Protein AF-A0A9P3K814-F1 (afdb_monomer_lite)

Sequence (327 aa):
MRNPLEDFIRLIAQHHPSNRCRNGASVLLRLLPLAWPLSAIGEEEEGKGQGSRKELGALRINKTALAGAKICGADLPSGTWDQCKSKIKDRRGYSCGLWLLFHSLSVRVGPEQGGWCVSAMRDFVTVFFGCSKCRDHFLQMAEQLHIDKVKTSKDSALWVWRAHNLVNQRLEKEEAEAGGKRGDPEHPKRQWPTLFLCPLCAQDDAMATADSAEAASDPDLSWDLEYVHSFLYNFYNEPEGSGGSGAGEGAEG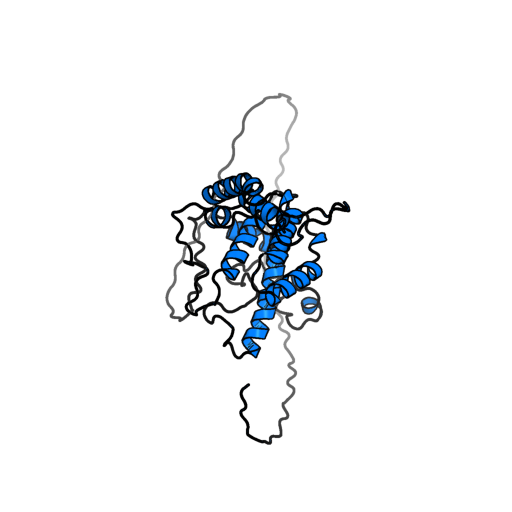ESIGAGGGAGRVEMVGRREGGGGGMVMGGLVLMLLVCFCGCATVRRSMLRSHPSRRRKLRSKHKWGGTYGLHQV

Foldseek 3Di:
DLVLVLLLLVLQLQFPLDPLLVVLSVVLNVCCCQQPNVVLVPDPDPDDDPDPPPPPNDDRHNVVVNVPRPSNDDPDDPPDDDPQDAPDPPHGPPVVVLLLRLLLSLLGDAFFCLLSSVVSSLSCLVPPPPDPVVNVLLVVLCVVLPSVPTTGSLSNNVSSLVSVLVVLVVVLVVCVVVVVPPDRPQDHRDRPDDCVLQVQFFDPCCVVPVVDPVCVVDVCNGTDSVSVSVSSNCVSVDDPPPDDPPRPDDDDDDDDDDDDDDDDDDDDDDDDDDDDDDDDDDDDDDDDDDDDDDDDDDDDDDDDDDDDDDDDDDDDDDDDDDDDDDD

Secondary structure (DSSP, 8-state):
-HHHHHHHHHHHHHH-SSHHHHHHHHHHHHHHHHHS-GGGS-----------TTTSSSS---HHHHHH--TT-TTSPTT--STT--SSTTSSTHHHHHHHHHHHHHTTS-TT-HHHHHHHHHHHHHHH-S-HHHHHHHHHHHHHTTGGG--SHHHHHHHHHHHHHHHHHHHHHHHHHTTTTTS-TTS----SS-TTT-GGGB-TTTTT-TT-TTTTT-GGGGB-HHHHHHHHHHHHHS-TTS-------------------------------------------------------------------------------------

Radius of gyration: 30.65 Å; chains: 1; bounding box: 83×71×103 Å

pLDDT: mean 71.7, std 27.94, range [23.06, 98.69]

Structure (mmCIF, N/CA/C/O backbone):
data_AF-A0A9P3K814-F1
#
_entry.id   AF-A0A9P3K814-F1
#
loop_
_atom_site.group_PDB
_atom_site.id
_atom_site.type_symbol
_atom_site.label_atom_id
_atom_site.label_alt_id
_atom_site.label_comp_id
_atom_site.label_asym_id
_atom_site.label_entity_id
_atom_site.label_seq_id
_atom_site.pdbx_PDB_ins_code
_atom_site.Cartn_x
_atom_site.Cartn_y
_atom_site.Cartn_z
_atom_site.occupancy
_atom_site.B_iso_or_equiv
_atom_site.auth_seq_id
_atom_site.auth_comp_id
_atom_site.auth_asym_id
_atom_site.auth_atom_id
_atom_site.pdbx_PDB_model_num
ATOM 1 N N . MET A 1 1 ? 2.256 -0.593 20.055 1.00 77.56 1 MET A N 1
ATOM 2 C CA . MET A 1 1 ? 1.938 -1.781 19.219 1.00 77.56 1 MET A CA 1
ATOM 3 C C . MET A 1 1 ? 0.472 -1.862 18.794 1.00 77.56 1 MET A C 1
ATOM 5 O O . MET A 1 1 ? 0.241 -2.236 17.655 1.00 77.56 1 MET A O 1
ATOM 9 N N . ARG A 1 2 ? -0.515 -1.520 19.643 1.00 88.62 2 ARG A N 1
ATOM 10 C CA . ARG A 1 2 ? -1.938 -1.598 19.257 1.00 88.62 2 ARG A CA 1
ATOM 11 C C . ARG A 1 2 ? -2.363 -0.554 18.215 1.00 88.62 2 ARG A C 1
ATOM 13 O O . ARG A 1 2 ? -3.034 -0.933 17.265 1.00 88.62 2 ARG A O 1
ATOM 20 N N . ASN A 1 3 ? -1.974 0.716 18.370 1.00 92.38 3 ASN A N 1
ATOM 21 C CA . ASN A 1 3 ? -2.463 1.801 17.499 1.00 92.38 3 ASN A CA 1
ATOM 22 C C . ASN A 1 3 ? -2.244 1.527 15.997 1.00 92.38 3 ASN A C 1
ATOM 24 O O . ASN A 1 3 ? -3.219 1.623 15.262 1.00 92.38 3 ASN A O 1
ATOM 28 N N . PRO A 1 4 ? -1.068 1.038 15.542 1.00 95.81 4 PRO A N 1
ATOM 29 C CA . PRO A 1 4 ? -0.882 0.665 14.136 1.00 95.81 4 PRO A CA 1
ATOM 30 C C . PRO A 1 4 ? -1.875 -0.381 13.610 1.00 95.81 4 PRO A C 1
ATOM 32 O O . PRO A 1 4 ? -2.313 -0.306 12.466 1.00 95.81 4 PRO A O 1
ATOM 35 N N . LEU A 1 5 ? -2.258 -1.355 14.445 1.00 94.38 5 LEU A N 1
ATOM 36 C CA . LEU A 1 5 ? -3.284 -2.335 14.086 1.00 94.38 5 LEU A CA 1
ATOM 37 C C . LEU A 1 5 ? -4.665 -1.681 14.031 1.00 94.38 5 LEU A C 1
ATOM 39 O O . LEU A 1 5 ? -5.428 -1.931 13.105 1.00 94.38 5 LEU A O 1
ATOM 43 N N . GLU A 1 6 ? -4.990 -0.859 15.027 1.00 95.75 6 GLU A N 1
ATOM 44 C CA . GLU A 1 6 ? -6.273 -0.167 15.110 1.00 95.75 6 GLU A CA 1
ATOM 45 C C . GLU A 1 6 ? -6.499 0.763 13.913 1.00 95.75 6 GLU A C 1
ATOM 47 O O . GLU A 1 6 ? -7.550 0.685 13.279 1.00 95.75 6 GLU A O 1
ATOM 52 N N . ASP A 1 7 ? -5.508 1.578 13.554 1.00 98.00 7 ASP A N 1
ATOM 53 C CA . ASP A 1 7 ? -5.583 2.499 12.419 1.00 98.00 7 ASP A CA 1
ATOM 54 C C . ASP A 1 7 ? -5.708 1.753 11.090 1.00 98.00 7 ASP A C 1
ATOM 56 O O . ASP A 1 7 ? -6.522 2.124 10.241 1.00 98.00 7 ASP A O 1
ATOM 60 N N . PHE A 1 8 ? -4.988 0.641 10.929 1.00 98.25 8 PHE A N 1
ATOM 61 C CA . PHE A 1 8 ? -5.115 -0.187 9.735 1.00 98.25 8 PHE A CA 1
ATOM 62 C C . PHE A 1 8 ? -6.492 -0.862 9.630 1.00 98.25 8 PHE A C 1
ATOM 64 O O . PHE A 1 8 ? -7.096 -0.885 8.557 1.00 98.25 8 PHE A O 1
ATOM 71 N N . ILE A 1 9 ? -7.053 -1.353 10.741 1.00 97.62 9 ILE A N 1
ATOM 72 C CA . ILE A 1 9 ? -8.417 -1.901 10.743 1.00 97.62 9 ILE A CA 1
ATOM 73 C C . ILE A 1 9 ? -9.445 -0.785 10.487 1.00 97.62 9 ILE A C 1
ATOM 75 O O . ILE A 1 9 ? -10.421 -1.034 9.783 1.00 97.62 9 ILE A O 1
ATOM 79 N N . ARG A 1 10 ? -9.237 0.444 10.986 1.00 98.50 10 ARG A N 1
ATOM 80 C CA . ARG A 1 10 ? -10.077 1.615 10.652 1.00 98.50 10 ARG A CA 1
ATOM 81 C C . ARG A 1 10 ? -10.052 1.919 9.158 1.00 98.50 10 ARG A C 1
ATOM 83 O O . ARG A 1 10 ? -11.119 2.131 8.584 1.00 98.50 10 ARG A O 1
ATOM 90 N N . LEU A 1 11 ? -8.881 1.866 8.526 1.00 98.56 11 LEU A N 1
ATOM 91 C CA . LEU A 1 11 ? -8.739 2.028 7.079 1.00 98.56 11 LEU A CA 1
ATOM 92 C C . LEU A 1 11 ? -9.552 0.969 6.314 1.00 98.56 11 LEU A C 1
ATOM 94 O O . LEU A 1 11 ? -10.331 1.311 5.423 1.00 98.56 11 LEU A O 1
ATOM 98 N N . ILE A 1 12 ? -9.464 -0.304 6.718 1.00 98.25 12 ILE A N 1
ATOM 99 C CA . ILE A 1 12 ? -10.269 -1.396 6.140 1.00 98.25 12 ILE A CA 1
ATOM 100 C C . ILE A 1 12 ? -11.767 -1.164 6.379 1.00 98.25 12 ILE A C 1
ATOM 102 O O . ILE A 1 12 ? -12.562 -1.280 5.449 1.00 98.25 12 ILE A O 1
ATOM 106 N N . ALA A 1 13 ? -12.167 -0.828 7.606 1.00 98.25 13 ALA A N 1
ATOM 107 C CA . ALA A 1 13 ? -13.562 -0.623 7.987 1.00 98.25 13 ALA A CA 1
ATOM 108 C C . ALA A 1 13 ? -14.242 0.482 7.169 1.00 98.25 13 ALA A C 1
ATOM 110 O O . ALA A 1 13 ? -15.425 0.367 6.858 1.00 98.25 13 ALA A O 1
ATOM 111 N N . GLN A 1 14 ? -13.498 1.525 6.800 1.00 97.94 14 GLN A N 1
ATOM 112 C CA . GLN A 1 14 ? -14.029 2.662 6.052 1.00 97.94 14 GLN A CA 1
ATOM 113 C C . GLN A 1 14 ? -13.964 2.458 4.531 1.00 97.94 14 GLN A C 1
ATOM 115 O O . GLN A 1 14 ? -14.917 2.816 3.842 1.00 97.94 14 GLN A O 1
ATOM 120 N N . HIS A 1 15 ? -12.898 1.840 4.003 1.00 97.62 15 HIS A N 1
ATOM 121 C CA . HIS A 1 15 ? -12.588 1.917 2.565 1.00 97.62 15 HIS A CA 1
ATOM 122 C C . HIS A 1 15 ? -12.431 0.576 1.844 1.00 97.62 15 HIS A C 1
ATOM 124 O O . HIS A 1 15 ? -12.249 0.566 0.628 1.00 97.62 15 HIS A O 1
ATOM 130 N N . HIS A 1 16 ? -12.509 -0.569 2.533 1.00 97.00 16 HIS A N 1
ATOM 131 C CA . HIS A 1 16 ? -12.400 -1.860 1.849 1.00 97.00 16 HIS A CA 1
ATOM 132 C C . HIS A 1 16 ? -13.524 -2.017 0.802 1.00 97.00 16 HIS A C 1
ATOM 134 O O . HIS A 1 16 ? -14.677 -1.745 1.138 1.00 97.00 16 HIS A O 1
ATOM 140 N N . PRO A 1 17 ? -13.261 -2.503 -0.428 1.00 94.50 17 PRO A N 1
ATOM 141 C CA . PRO A 1 17 ? -14.283 -2.623 -1.482 1.00 94.50 17 PRO A CA 1
ATOM 142 C C . PRO A 1 17 ? -15.508 -3.446 -1.062 1.00 94.50 17 PRO A C 1
ATOM 144 O O . PRO A 1 17 ? -16.655 -3.066 -1.281 1.00 94.50 17 PRO A O 1
ATOM 147 N N . SER A 1 18 ? -15.265 -4.565 -0.387 1.00 93.56 18 SER A N 1
ATOM 148 C CA . SER A 1 18 ? -16.314 -5.468 0.086 1.00 93.56 18 SER A CA 1
ATOM 149 C C . SER A 1 18 ? -17.035 -4.977 1.352 1.00 93.56 18 SER A C 1
ATOM 151 O O . SER A 1 18 ? -16.413 -4.834 2.409 1.00 93.56 18 SER A O 1
ATOM 153 N N . ASN A 1 19 ? -18.365 -4.824 1.281 1.00 94.44 19 ASN A N 1
ATOM 154 C CA . ASN A 1 19 ? -19.215 -4.417 2.415 1.00 94.44 19 ASN A CA 1
ATOM 155 C C . ASN A 1 19 ? -19.074 -5.356 3.627 1.00 94.44 19 ASN A C 1
ATOM 157 O O . ASN A 1 19 ? -18.986 -4.898 4.764 1.00 94.44 19 ASN A O 1
ATOM 161 N N . ARG A 1 20 ? -19.008 -6.676 3.395 1.00 94.44 20 ARG A N 1
ATOM 162 C CA . ARG A 1 20 ? -18.825 -7.683 4.462 1.00 94.44 20 ARG A CA 1
ATOM 163 C C . ARG A 1 20 ? -17.511 -7.485 5.219 1.00 94.44 20 ARG A C 1
ATOM 165 O O . ARG A 1 20 ? -17.512 -7.562 6.443 1.00 94.44 20 ARG A O 1
ATOM 172 N N . CYS A 1 21 ? -16.425 -7.166 4.513 1.00 95.44 21 CYS A N 1
ATOM 173 C CA . CYS A 1 21 ? -15.129 -6.886 5.129 1.00 95.44 21 CYS A CA 1
ATOM 174 C C . CYS A 1 21 ? -15.138 -5.578 5.928 1.00 95.44 21 CYS A C 1
ATOM 176 O O . CYS A 1 21 ? -14.602 -5.538 7.032 1.00 95.44 21 CYS A O 1
ATOM 178 N N . ARG A 1 22 ? -15.800 -4.528 5.418 1.00 96.94 22 ARG A N 1
ATOM 179 C CA . ARG A 1 22 ? -15.990 -3.272 6.165 1.00 96.94 22 ARG A CA 1
ATOM 180 C C . ARG A 1 22 ? -16.745 -3.501 7.477 1.00 96.94 22 ARG A C 1
ATOM 182 O O . ARG A 1 22 ? -16.326 -3.038 8.541 1.00 96.94 22 ARG A O 1
ATOM 189 N N . ASN A 1 23 ? -17.819 -4.288 7.417 1.00 96.00 23 ASN A N 1
ATOM 190 C CA . ASN A 1 23 ? -18.636 -4.617 8.582 1.00 96.00 23 ASN A CA 1
ATOM 191 C C . ASN A 1 23 ? -17.864 -5.443 9.617 1.00 96.00 23 ASN A C 1
ATOM 193 O O . ASN A 1 23 ? -17.880 -5.100 10.800 1.00 96.00 23 ASN A O 1
ATOM 197 N N . GLY A 1 24 ? -17.159 -6.501 9.207 1.00 95.38 24 GLY A N 1
ATOM 198 C CA . GLY A 1 24 ? -16.402 -7.317 10.157 1.00 95.38 24 GLY A CA 1
ATOM 199 C C . GLY A 1 24 ? -15.154 -6.612 10.700 1.00 95.38 24 GLY A C 1
ATOM 200 O O . GLY A 1 24 ? -14.841 -6.781 11.877 1.00 95.38 24 GLY A O 1
ATOM 201 N N . ALA A 1 25 ? -14.503 -5.736 9.927 1.00 96.88 25 ALA A N 1
ATOM 202 C CA . ALA A 1 25 ? -13.469 -4.837 10.451 1.00 96.88 25 ALA A CA 1
ATOM 203 C C . ALA A 1 25 ? -14.038 -3.884 11.518 1.00 96.88 25 ALA A C 1
ATOM 205 O O . ALA A 1 25 ? -13.450 -3.726 12.585 1.00 96.88 25 ALA A O 1
ATOM 206 N N . SER A 1 26 ? -15.229 -3.321 11.288 1.00 96.88 26 SER A N 1
ATOM 207 C CA . SER A 1 26 ? -15.926 -2.484 12.279 1.00 96.88 26 SER A CA 1
ATOM 208 C C . SER A 1 26 ? -16.271 -3.249 13.562 1.00 96.88 26 SER A C 1
ATOM 210 O O . SER A 1 26 ? -16.187 -2.699 14.661 1.00 96.88 26 SER A O 1
ATOM 212 N N . VAL A 1 27 ? -16.640 -4.530 13.450 1.00 95.06 27 VAL A N 1
ATOM 213 C CA . VAL A 1 27 ? -16.833 -5.413 14.613 1.00 95.06 27 VAL A CA 1
ATOM 214 C C . VAL A 1 27 ? -15.514 -5.622 15.356 1.00 95.06 27 VAL A C 1
ATOM 216 O O . VAL A 1 27 ? -15.482 -5.482 16.579 1.00 95.06 27 VAL A O 1
ATOM 219 N N . LEU A 1 28 ? -14.423 -5.900 14.637 1.00 94.62 28 LEU A N 1
ATOM 220 C CA . LEU A 1 28 ? -13.104 -6.082 15.237 1.00 94.62 28 LEU A CA 1
ATOM 221 C C . LEU A 1 28 ? -12.627 -4.821 15.973 1.00 94.62 28 LEU A C 1
ATOM 223 O O . LEU A 1 28 ? -12.092 -4.939 17.071 1.00 94.62 28 LEU A O 1
ATOM 227 N N . LEU A 1 29 ? -12.887 -3.620 15.445 1.00 95.31 29 LEU A N 1
ATOM 228 C CA . LEU A 1 29 ? -12.571 -2.363 16.139 1.00 95.31 29 LEU A CA 1
ATOM 229 C C . LEU A 1 29 ? -13.286 -2.232 17.481 1.00 95.31 29 LEU A C 1
ATOM 231 O O . LEU A 1 29 ? -12.675 -1.803 18.454 1.00 95.31 29 LEU A O 1
ATOM 235 N N . ARG A 1 30 ? -14.560 -2.633 17.559 1.00 93.38 30 ARG A N 1
ATOM 236 C CA . ARG A 1 30 ? -15.313 -2.627 18.825 1.00 93.38 30 ARG A CA 1
ATOM 237 C C . ARG A 1 30 ? -14.804 -3.679 19.811 1.00 93.38 30 ARG A C 1
ATOM 239 O O . ARG A 1 30 ? -14.868 -3.461 21.016 1.00 93.38 30 ARG A O 1
ATOM 246 N N . LEU A 1 31 ? -14.286 -4.802 19.311 1.00 91.81 31 LEU A N 1
ATOM 247 C CA . LEU A 1 31 ? -13.699 -5.864 20.129 1.00 91.81 31 LEU A CA 1
ATOM 248 C C . LEU A 1 31 ? -12.295 -5.506 20.642 1.00 91.81 31 LEU A C 1
ATOM 250 O O . LEU A 1 31 ? -11.897 -5.965 21.713 1.00 91.81 31 LEU A O 1
ATOM 254 N N . LEU A 1 32 ? -11.539 -4.699 19.895 1.00 91.31 32 LEU A N 1
ATOM 255 C CA . LEU A 1 32 ? -10.119 -4.459 20.148 1.00 91.31 32 LEU A CA 1
ATOM 256 C C . LEU A 1 32 ? -9.816 -3.914 21.559 1.00 91.31 32 LEU A C 1
ATOM 258 O O . LEU A 1 32 ? -8.895 -4.440 22.177 1.00 91.31 32 LEU A O 1
ATOM 262 N N . PRO A 1 33 ? -10.575 -2.961 22.142 1.00 89.56 33 PRO A N 1
ATOM 263 C CA . PRO A 1 33 ? -10.344 -2.515 23.518 1.00 89.56 33 PRO A CA 1
ATOM 264 C C . PRO A 1 33 ? -10.544 -3.604 24.577 1.00 89.56 33 PRO A C 1
ATOM 266 O O . PRO A 1 33 ? -9.864 -3.577 25.599 1.00 89.56 33 PRO A O 1
ATOM 269 N N . LEU A 1 34 ? -11.449 -4.558 24.332 1.00 88.00 34 LEU A N 1
ATOM 270 C CA . LEU A 1 34 ? -11.729 -5.671 25.244 1.00 88.00 34 LEU A CA 1
ATOM 271 C C . LEU A 1 34 ? -10.670 -6.769 25.122 1.00 88.00 34 LEU A C 1
ATOM 273 O O . LEU A 1 34 ? -10.224 -7.328 26.120 1.00 88.00 34 LEU A O 1
ATOM 277 N N . ALA A 1 35 ? -10.262 -7.079 23.891 1.00 88.81 35 ALA A N 1
ATOM 278 C CA . ALA A 1 35 ? -9.288 -8.127 23.612 1.00 88.81 35 ALA A CA 1
ATOM 279 C C . ALA A 1 35 ? -7.831 -7.659 23.761 1.00 88.81 35 ALA A C 1
ATOM 281 O O . ALA A 1 35 ? -6.946 -8.494 23.935 1.00 88.81 35 ALA A O 1
ATOM 282 N N . TRP A 1 36 ? -7.571 -6.352 23.680 1.00 89.75 36 TRP A N 1
ATOM 283 C CA . TRP A 1 36 ? -6.252 -5.733 23.820 1.00 89.75 36 TRP A CA 1
ATOM 284 C C . TRP A 1 36 ? -6.364 -4.348 24.501 1.00 89.75 36 TRP A C 1
ATOM 286 O O . TRP A 1 36 ? -6.243 -3.305 23.845 1.00 89.75 36 TRP A O 1
ATOM 296 N N . PRO A 1 37 ? -6.593 -4.301 25.827 1.00 84.00 37 PRO A N 1
ATOM 297 C CA . PRO A 1 37 ? -6.724 -3.049 26.579 1.00 84.00 37 PRO A CA 1
ATOM 298 C C . PRO A 1 37 ? -5.450 -2.197 26.507 1.00 84.00 37 PRO A C 1
ATOM 300 O O . PRO A 1 37 ? -4.350 -2.742 26.473 1.00 84.00 37 PRO A O 1
ATOM 303 N N . LEU A 1 38 ? -5.565 -0.864 26.543 1.00 73.94 38 LEU A N 1
ATOM 304 C CA . LEU A 1 38 ? -4.381 0.013 26.613 1.00 73.94 38 LEU A CA 1
ATOM 305 C C . LEU A 1 38 ? -3.620 -0.163 27.932 1.00 73.94 38 LEU A C 1
ATOM 307 O O . LEU A 1 38 ? -2.403 -0.167 27.921 1.00 73.94 38 LEU A O 1
ATOM 311 N N . SER A 1 39 ? -4.312 -0.478 29.029 1.00 64.81 39 SER A N 1
ATOM 312 C CA . SER A 1 39 ? -3.697 -0.866 30.309 1.00 64.81 39 SER A CA 1
ATOM 313 C C . SER A 1 39 ? -2.970 -2.222 30.278 1.00 64.81 39 SER A C 1
ATOM 315 O O . SER A 1 39 ? -2.430 -2.662 31.291 1.00 64.81 39 SER A O 1
ATOM 317 N N . ALA A 1 40 ? -2.994 -2.936 29.146 1.00 57.66 40 ALA A N 1
ATOM 318 C CA . ALA A 1 40 ? -2.107 -4.068 28.869 1.00 57.66 40 ALA A CA 1
ATOM 319 C C . ALA A 1 40 ? -0.741 -3.622 28.321 1.00 57.66 40 ALA A C 1
ATOM 321 O O . ALA A 1 40 ? 0.185 -4.424 28.235 1.00 57.66 40 ALA A O 1
ATOM 322 N N . ILE A 1 41 ? -0.641 -2.365 27.896 1.00 58.47 41 ILE A N 1
ATOM 323 C CA . ILE A 1 41 ? 0.539 -1.701 27.361 1.00 58.47 41 ILE A CA 1
ATOM 324 C C . ILE A 1 41 ? 1.014 -0.814 28.512 1.00 58.47 41 ILE A C 1
ATOM 326 O O . ILE A 1 41 ? 0.596 0.330 28.604 1.00 58.47 41 ILE A O 1
ATOM 330 N N . GLY A 1 42 ? 1.731 -1.398 29.476 1.00 49.69 42 GLY A N 1
ATOM 331 C CA . GLY A 1 42 ? 2.051 -0.737 30.744 1.00 49.69 42 GLY A CA 1
ATOM 332 C C . GLY A 1 42 ? 2.552 0.695 30.554 1.00 49.69 42 GLY A C 1
ATOM 333 O O . GLY A 1 42 ? 3.550 0.913 29.873 1.00 49.69 42 GLY A O 1
ATOM 334 N N . GLU A 1 43 ? 1.845 1.648 31.155 1.00 41.31 43 GLU A N 1
ATOM 335 C CA . GLU A 1 43 ? 2.411 2.949 31.480 1.00 41.31 43 GLU A CA 1
ATOM 336 C C . GLU A 1 43 ? 3.359 2.716 32.660 1.00 41.31 43 GLU A C 1
ATOM 338 O O . GLU A 1 43 ? 2.967 2.162 33.691 1.00 41.31 43 GLU A O 1
ATOM 343 N N . GLU A 1 44 ? 4.632 3.054 32.479 1.00 40.66 44 GLU A N 1
ATOM 344 C CA . GLU A 1 44 ? 5.565 3.178 33.591 1.00 40.66 44 GLU A CA 1
ATOM 345 C C . GLU A 1 44 ? 5.123 4.379 34.434 1.00 40.66 44 GLU A C 1
ATOM 347 O O . GLU A 1 44 ? 5.521 5.510 34.174 1.00 40.66 44 GLU A O 1
ATOM 352 N N . GLU A 1 45 ? 4.282 4.159 35.443 1.00 37.75 45 GLU A N 1
ATOM 353 C CA . GLU A 1 45 ? 4.257 5.082 36.574 1.00 37.75 45 GLU A CA 1
ATOM 354 C C . GLU A 1 45 ? 5.478 4.789 37.452 1.00 37.75 45 GLU A C 1
ATOM 356 O O . GLU A 1 45 ? 5.658 3.671 37.950 1.00 37.75 45 GLU A O 1
ATOM 361 N N . GLU A 1 46 ? 6.324 5.804 37.654 1.00 36.75 46 GLU A N 1
ATOM 362 C CA . GLU A 1 46 ? 7.383 5.828 38.666 1.00 36.75 46 GLU A CA 1
ATOM 363 C C . GLU A 1 46 ? 6.768 5.790 40.079 1.00 36.75 46 GLU A C 1
ATOM 365 O O . GLU A 1 46 ? 6.741 6.769 40.821 1.00 36.75 46 GLU A O 1
ATOM 370 N N . GLY A 1 47 ? 6.254 4.628 40.471 1.00 39.84 47 GLY A N 1
ATOM 371 C CA . GLY A 1 47 ? 5.716 4.354 41.796 1.00 39.84 47 GLY A CA 1
ATOM 372 C C . GLY A 1 47 ? 6.533 3.268 42.482 1.00 39.84 47 GLY A C 1
ATOM 373 O O . GLY A 1 47 ? 6.504 2.104 42.088 1.00 39.84 47 GLY A O 1
ATOM 374 N N . LYS A 1 48 ? 7.273 3.640 43.531 1.00 37.66 48 LYS A N 1
ATOM 375 C CA . LYS A 1 48 ? 8.016 2.723 44.410 1.00 37.66 48 LYS A CA 1
ATOM 376 C C . LYS A 1 48 ? 7.084 1.641 44.978 1.00 37.66 48 LYS A C 1
ATOM 378 O O . LYS A 1 48 ? 6.379 1.878 45.952 1.00 37.66 48 LYS A O 1
ATOM 383 N N . GLY A 1 49 ? 7.129 0.440 44.408 1.00 39.47 49 GLY A N 1
ATOM 384 C CA . GLY A 1 49 ? 6.402 -0.726 44.906 1.00 39.47 49 GLY A CA 1
ATOM 385 C C . GLY A 1 49 ? 7.131 -2.013 44.547 1.00 39.47 49 GLY A C 1
ATOM 386 O O . GLY A 1 49 ? 7.110 -2.464 43.405 1.00 39.47 49 GLY A O 1
ATOM 387 N N . GLN A 1 50 ? 7.812 -2.600 45.526 1.00 40.22 50 GLN A N 1
ATOM 388 C CA . GLN A 1 50 ? 8.574 -3.838 45.396 1.00 40.22 50 GLN A CA 1
ATOM 389 C C . GLN A 1 50 ? 7.611 -5.038 45.426 1.00 40.22 50 GLN A C 1
ATOM 391 O O . GLN A 1 50 ? 7.465 -5.715 46.436 1.00 40.22 50 GLN A O 1
ATOM 396 N N . GLY A 1 51 ? 6.907 -5.261 44.314 1.00 39.97 51 GLY A N 1
ATOM 397 C CA . GLY A 1 51 ? 6.032 -6.411 44.075 1.00 39.97 51 GLY A CA 1
ATOM 398 C C . GLY A 1 51 ? 6.456 -7.151 42.805 1.00 39.97 51 GLY A C 1
ATOM 399 O O . GLY A 1 51 ? 6.842 -6.524 41.823 1.00 39.97 51 GLY A O 1
ATOM 400 N N . SER A 1 52 ? 6.443 -8.486 42.851 1.00 41.53 52 SER A N 1
ATOM 401 C CA . SER A 1 52 ? 6.934 -9.421 41.824 1.00 41.53 52 SER A CA 1
ATOM 402 C C . SER A 1 52 ? 6.700 -8.962 40.373 1.00 41.53 52 SER A C 1
ATOM 404 O O . SER A 1 52 ? 5.618 -9.083 39.801 1.00 41.53 52 SER A O 1
ATOM 406 N N . ARG A 1 53 ? 7.779 -8.476 39.753 1.00 45.91 53 ARG A N 1
ATOM 407 C CA . ARG A 1 53 ? 7.851 -7.885 38.406 1.00 45.91 53 ARG A CA 1
ATOM 408 C C . ARG A 1 53 ? 7.590 -8.888 37.258 1.00 45.91 53 ARG A C 1
ATOM 410 O O . ARG A 1 53 ? 7.697 -8.516 36.097 1.00 45.91 53 ARG A O 1
ATOM 417 N N . LYS A 1 54 ? 7.272 -10.159 37.545 1.00 40.16 54 LYS A N 1
ATOM 418 C CA . LYS A 1 54 ? 7.146 -11.228 36.529 1.00 40.16 54 LYS A CA 1
ATOM 419 C C . LYS A 1 54 ? 5.716 -11.634 36.153 1.00 40.16 54 LYS A C 1
ATOM 421 O O . LYS A 1 54 ? 5.561 -12.274 35.120 1.00 40.16 54 LYS A O 1
ATOM 426 N N . GLU A 1 55 ? 4.687 -11.239 36.906 1.00 38.84 55 GLU A N 1
ATOM 427 C CA . GLU A 1 55 ? 3.306 -11.708 36.656 1.00 38.84 55 GLU A CA 1
ATOM 428 C C . GLU A 1 55 ? 2.310 -10.634 36.198 1.00 38.84 55 GLU A C 1
ATOM 430 O O . GLU A 1 55 ? 1.271 -10.975 35.638 1.00 38.84 55 GLU A O 1
ATOM 435 N N . LEU A 1 56 ? 2.616 -9.339 36.331 1.00 42.62 56 LEU A N 1
ATOM 436 C CA . LEU A 1 56 ? 1.641 -8.281 36.017 1.00 42.62 56 LEU A CA 1
ATOM 437 C C . LEU A 1 56 ? 1.589 -7.870 34.528 1.00 42.62 56 LEU A C 1
ATOM 439 O O . LEU A 1 56 ? 0.654 -7.194 34.109 1.00 42.62 56 LEU A O 1
ATOM 443 N N . GLY A 1 57 ? 2.564 -8.289 33.713 1.00 41.91 57 GLY A N 1
ATOM 444 C CA . GLY A 1 57 ? 2.683 -7.890 32.299 1.00 41.91 57 GLY A CA 1
ATOM 445 C C . GLY A 1 57 ? 2.269 -8.947 31.266 1.00 41.91 57 GLY A C 1
ATOM 446 O O . GLY A 1 57 ? 2.252 -8.658 30.073 1.00 41.91 57 GLY A O 1
ATOM 447 N N . ALA A 1 58 ? 1.953 -10.176 31.686 1.00 45.09 58 ALA A N 1
ATOM 448 C CA . ALA A 1 58 ? 1.895 -11.329 30.779 1.00 45.09 58 ALA A CA 1
ATOM 449 C C . ALA A 1 58 ? 0.481 -11.776 30.344 1.00 45.09 58 ALA A C 1
ATOM 451 O O . ALA A 1 58 ? 0.371 -12.713 29.554 1.00 45.09 58 ALA A O 1
ATOM 452 N N . LEU A 1 59 ? -0.607 -11.135 30.800 1.00 54.28 59 LEU A N 1
ATOM 453 C CA . LEU A 1 59 ? -1.959 -11.705 30.651 1.00 54.28 59 LEU A CA 1
ATOM 454 C C . LEU A 1 59 ? -3.076 -10.698 30.326 1.00 54.28 59 LEU A C 1
ATOM 456 O O . LEU A 1 59 ? -4.055 -10.602 31.062 1.00 54.28 59 LEU A O 1
ATOM 460 N N . ARG A 1 60 ? -2.990 -9.943 29.223 1.00 67.06 60 ARG A N 1
ATOM 461 C CA . ARG A 1 60 ? -4.131 -9.089 28.811 1.00 67.06 60 ARG A CA 1
ATOM 462 C C . ARG A 1 60 ? -4.450 -9.030 27.318 1.00 67.06 60 ARG A C 1
ATOM 464 O O . ARG A 1 60 ? -5.398 -8.349 26.946 1.00 67.06 60 ARG A O 1
ATOM 471 N N . ILE A 1 61 ? -3.723 -9.750 26.461 1.00 81.56 61 ILE A N 1
ATOM 472 C CA . ILE A 1 61 ? -4.107 -9.881 25.047 1.00 81.56 61 ILE A CA 1
ATOM 473 C C . ILE A 1 61 ? -4.863 -11.195 24.869 1.00 81.56 61 ILE A C 1
ATOM 475 O O . ILE A 1 61 ? -4.269 -12.273 24.923 1.00 81.56 61 ILE A O 1
ATOM 479 N N . ASN A 1 62 ? -6.163 -11.115 24.603 1.00 85.19 62 ASN A N 1
ATOM 480 C CA . ASN A 1 62 ? -6.960 -12.270 24.211 1.00 85.19 62 ASN A CA 1
ATOM 481 C C . ASN A 1 62 ? -6.700 -12.599 22.731 1.00 85.19 62 ASN A C 1
ATOM 483 O O . ASN A 1 62 ? -7.464 -12.232 21.834 1.00 85.19 62 ASN A O 1
ATOM 487 N N . LYS A 1 63 ? -5.583 -13.291 22.475 1.00 84.12 63 LYS A N 1
ATOM 488 C CA . LYS A 1 63 ? -5.164 -13.694 21.123 1.00 84.12 63 LYS A CA 1
ATOM 489 C C . LYS A 1 63 ? -6.200 -14.580 20.435 1.00 84.12 63 LYS A C 1
ATOM 491 O O . LYS A 1 63 ? -6.372 -14.459 19.230 1.00 84.12 63 LYS A O 1
ATOM 496 N N . THR A 1 64 ? -6.904 -15.429 21.183 1.00 85.81 64 THR A N 1
ATOM 497 C CA . THR A 1 64 ? -7.945 -16.312 20.641 1.00 85.81 64 THR A CA 1
ATOM 498 C C . THR A 1 64 ? -9.123 -15.509 20.099 1.00 85.81 64 THR A C 1
ATOM 500 O O . THR A 1 64 ? -9.579 -15.777 18.991 1.00 85.81 64 THR A O 1
ATOM 503 N N . ALA A 1 65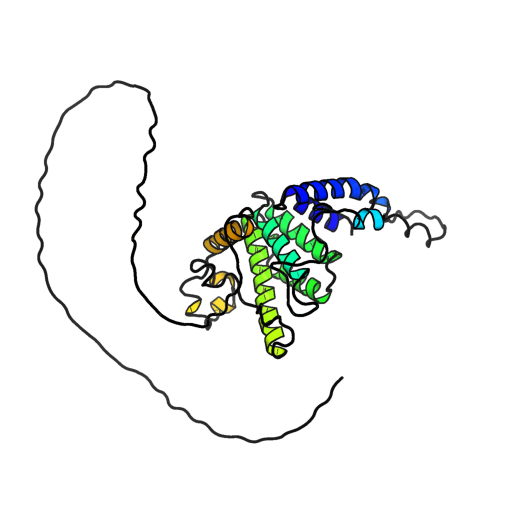 ? -9.573 -14.482 20.826 1.00 85.44 65 ALA A N 1
ATOM 504 C CA . ALA A 1 65 ? -10.633 -13.592 20.356 1.00 85.44 65 ALA A CA 1
ATOM 505 C C . ALA A 1 65 ? -10.218 -12.826 19.088 1.00 85.44 65 ALA A C 1
ATOM 507 O O . ALA A 1 65 ? -10.999 -12.736 18.143 1.00 85.44 65 ALA A O 1
ATOM 508 N N . LEU A 1 66 ? -8.975 -12.332 19.034 1.00 85.81 66 LEU A N 1
ATOM 509 C CA . LEU A 1 66 ? -8.447 -11.641 17.852 1.00 85.81 66 LEU A CA 1
ATOM 510 C C . LEU A 1 66 ? -8.273 -12.585 16.652 1.00 85.81 66 LEU A C 1
ATOM 512 O O . LEU A 1 66 ? -8.676 -12.244 15.546 1.00 85.81 66 LEU A O 1
ATOM 516 N N . ALA A 1 67 ? -7.726 -13.785 16.859 1.00 84.00 67 ALA A N 1
ATOM 517 C CA . ALA A 1 67 ? -7.546 -14.788 15.806 1.00 84.00 67 ALA A CA 1
ATOM 518 C C . ALA A 1 67 ? -8.882 -15.361 15.299 1.00 84.00 67 ALA A C 1
ATOM 520 O O . ALA A 1 67 ? -8.999 -15.760 14.138 1.00 84.00 67 ALA A O 1
ATOM 521 N N . GLY A 1 68 ? -9.900 -15.391 16.162 1.00 84.25 68 GLY A N 1
ATOM 522 C CA . GLY A 1 68 ? -11.260 -15.787 15.813 1.00 84.25 68 GLY A CA 1
ATOM 523 C C . GLY A 1 68 ? -12.007 -14.749 14.971 1.00 84.25 68 GLY A C 1
ATOM 524 O O . GLY A 1 68 ? -12.989 -15.101 14.318 1.00 84.25 68 GLY A O 1
ATOM 525 N N . ALA A 1 69 ? -11.550 -13.493 14.937 1.00 85.94 69 ALA A N 1
ATOM 526 C CA . ALA A 1 69 ? -12.223 -12.428 14.208 1.00 85.94 69 ALA A CA 1
ATOM 527 C C . ALA A 1 69 ? -12.133 -12.642 12.690 1.00 85.94 69 ALA A C 1
ATOM 529 O O . ALA A 1 69 ? -11.101 -12.436 12.049 1.00 85.94 69 ALA A O 1
ATOM 530 N N . LYS A 1 70 ? -13.254 -13.030 12.083 1.00 88.88 70 LYS A N 1
ATOM 531 C CA . LYS A 1 70 ? -13.384 -13.157 10.631 1.00 88.88 70 LYS A CA 1
ATOM 532 C C . LYS A 1 70 ? -13.765 -11.801 10.038 1.00 88.88 70 LYS A C 1
ATOM 534 O O . LYS A 1 70 ? -14.947 -11.532 9.851 1.00 88.88 70 LYS A O 1
ATOM 539 N N . ILE A 1 71 ? -12.773 -10.956 9.735 1.00 92.38 71 ILE A N 1
ATOM 540 C CA . ILE A 1 71 ? -12.978 -9.590 9.198 1.00 92.38 71 ILE A CA 1
ATOM 541 C C . ILE A 1 71 ? -13.934 -9.588 8.005 1.00 92.38 71 ILE A C 1
ATOM 543 O O . ILE A 1 71 ? -14.806 -8.736 7.912 1.00 92.38 71 ILE A O 1
ATOM 547 N N . CYS A 1 72 ? -13.804 -10.568 7.119 1.00 91.94 72 CYS A N 1
ATOM 548 C CA . CYS A 1 72 ? -14.679 -10.703 5.971 1.00 91.94 72 CYS A CA 1
ATOM 549 C C . CYS A 1 72 ? -15.755 -11.782 6.158 1.00 91.94 72 CYS A C 1
ATOM 551 O O . CYS A 1 72 ? -16.460 -12.061 5.212 1.00 91.94 72 CYS A O 1
ATOM 553 N N . GLY A 1 73 ? -15.951 -12.396 7.324 1.00 87.81 73 GLY A N 1
ATOM 554 C CA . GLY A 1 73 ? -16.917 -13.490 7.527 1.00 87.81 73 GLY A CA 1
ATOM 555 C C . GLY A 1 73 ? -16.342 -14.897 7.301 1.00 87.81 73 GLY A C 1
ATOM 556 O O . GLY A 1 73 ? -15.232 -15.049 6.793 1.00 87.81 73 GLY A O 1
ATOM 557 N N . ALA A 1 74 ? -17.084 -15.919 7.738 1.00 83.81 74 ALA A N 1
ATOM 558 C CA . ALA A 1 74 ? -16.612 -17.306 7.827 1.00 83.81 74 ALA A CA 1
ATOM 559 C C . ALA A 1 74 ? -16.562 -18.043 6.478 1.00 83.81 74 ALA A C 1
ATOM 561 O O . ALA A 1 74 ? -15.763 -18.961 6.326 1.00 83.81 74 ALA A O 1
ATOM 562 N N . ASP A 1 75 ? -17.356 -17.601 5.501 1.00 79.75 75 ASP A N 1
ATOM 563 C CA . ASP A 1 75 ? -17.526 -18.296 4.216 1.00 79.75 75 ASP A CA 1
ATOM 564 C C . ASP A 1 75 ? -16.393 -18.030 3.212 1.00 79.75 75 ASP A C 1
ATOM 566 O O . ASP A 1 75 ? -16.419 -18.545 2.099 1.00 79.75 75 ASP A O 1
ATOM 570 N N . LEU A 1 76 ? -15.405 -17.192 3.560 1.00 76.69 76 LEU A N 1
ATOM 571 C CA . LEU A 1 76 ? -14.216 -17.035 2.719 1.00 76.69 76 LEU A CA 1
ATOM 572 C C . LEU A 1 76 ? -13.197 -18.123 3.046 1.00 76.69 76 LEU A C 1
ATOM 574 O O . LEU A 1 76 ? -12.785 -18.231 4.208 1.00 76.69 76 LEU A O 1
ATOM 578 N N . PRO A 1 77 ? -12.740 -18.889 2.042 1.00 67.62 77 PRO A N 1
ATOM 579 C CA . PRO A 1 77 ? -11.718 -19.890 2.261 1.00 67.62 77 PRO A CA 1
ATOM 580 C C . PRO A 1 77 ? -10.436 -19.212 2.759 1.00 67.62 77 PRO A C 1
ATOM 582 O O . PRO A 1 77 ? -9.858 -18.328 2.127 1.00 67.62 77 PRO A O 1
ATOM 585 N N . SER A 1 78 ? -10.015 -19.605 3.960 1.00 68.31 78 SER A N 1
ATOM 586 C CA . SER A 1 78 ? -8.766 -19.138 4.551 1.00 68.31 78 SER A CA 1
ATOM 587 C C . SER A 1 78 ? -7.601 -19.900 3.923 1.00 68.31 78 SER A C 1
ATOM 589 O O . SER A 1 78 ? -7.644 -21.122 3.816 1.00 68.31 78 SER A O 1
ATOM 591 N N . GLY A 1 79 ? -6.556 -19.182 3.508 1.00 69.75 79 GLY A N 1
ATOM 592 C CA . GLY A 1 79 ? -5.332 -19.791 2.977 1.00 69.75 79 GLY A CA 1
ATOM 593 C C . GLY A 1 79 ? -5.374 -20.175 1.495 1.00 69.75 79 GLY A C 1
ATOM 594 O O . GLY A 1 79 ? -4.387 -20.708 0.993 1.00 69.75 79 GLY A O 1
ATOM 595 N N . THR A 1 80 ? -6.459 -19.882 0.774 1.00 82.81 80 THR A N 1
ATOM 596 C CA . THR A 1 80 ? -6.516 -20.046 -0.686 1.00 82.81 80 THR A CA 1
ATOM 597 C C . THR A 1 80 ? -6.281 -18.718 -1.391 1.00 82.81 80 THR A C 1
ATOM 599 O O . THR A 1 80 ? -6.887 -17.708 -1.038 1.00 82.81 80 THR A O 1
ATOM 602 N N . TRP A 1 81 ? -5.439 -18.736 -2.419 1.00 88.81 81 TRP A N 1
ATOM 603 C CA . TRP A 1 81 ? -5.174 -17.585 -3.277 1.00 88.81 81 TRP A CA 1
ATOM 604 C C . TRP A 1 81 ? -5.729 -17.850 -4.670 1.00 88.81 81 TRP A C 1
ATOM 606 O O . TRP A 1 81 ? -5.573 -18.960 -5.178 1.00 88.81 81 TRP A O 1
ATOM 616 N N . ASP A 1 82 ? -6.330 -16.827 -5.271 1.00 88.12 82 ASP A N 1
ATOM 617 C CA . ASP A 1 82 ? -6.730 -16.830 -6.678 1.00 88.12 82 ASP A CA 1
ATOM 618 C C . ASP A 1 82 ? -5.700 -16.049 -7.513 1.00 88.12 82 ASP A C 1
ATOM 620 O O . ASP A 1 82 ? -4.619 -16.567 -7.789 1.00 88.12 82 ASP A O 1
ATOM 624 N N . GLN A 1 83 ? -5.915 -14.753 -7.763 1.00 89.06 83 GLN A N 1
ATOM 625 C CA . GLN A 1 83 ? -4.977 -13.902 -8.518 1.00 89.06 83 GLN A CA 1
ATOM 626 C C . GLN A 1 83 ? -3.563 -13.810 -7.917 1.00 89.06 83 GLN A C 1
ATOM 628 O O . GLN A 1 83 ? -2.610 -13.465 -8.616 1.00 89.06 83 GLN A O 1
ATOM 633 N N . CYS A 1 84 ? -3.402 -14.120 -6.627 1.00 94.06 84 CYS A N 1
ATOM 634 C CA . CYS A 1 84 ? -2.116 -14.150 -5.920 1.00 94.06 84 CYS A CA 1
ATOM 635 C C . CYS A 1 84 ? -1.515 -15.555 -5.763 1.00 94.06 84 CYS A C 1
ATOM 637 O O . CYS A 1 84 ? -0.526 -15.720 -5.044 1.00 94.06 84 CYS A O 1
ATOM 639 N N . LYS A 1 85 ? -2.100 -16.569 -6.407 1.00 93.50 85 LYS A N 1
ATOM 640 C CA . LYS A 1 85 ? -1.599 -17.943 -6.388 1.00 93.50 85 LYS A CA 1
ATOM 641 C C . LYS A 1 85 ? -0.275 -18.051 -7.138 1.00 93.50 85 LYS A C 1
ATOM 643 O O . LYS A 1 85 ? -0.055 -17.369 -8.133 1.00 93.50 85 LYS A O 1
ATOM 648 N N . SER A 1 86 ? 0.591 -18.931 -6.656 1.00 92.06 86 SER A N 1
ATOM 649 C CA . SER A 1 86 ? 1.777 -19.390 -7.374 1.00 92.06 86 SER A CA 1
ATOM 650 C C . SER A 1 86 ? 1.747 -20.911 -7.452 1.00 92.06 86 SER A C 1
ATOM 652 O O . SER A 1 86 ? 1.232 -21.571 -6.544 1.00 92.06 86 SER A O 1
ATOM 654 N N . LYS A 1 87 ? 2.320 -21.474 -8.519 1.00 90.69 87 LYS A N 1
ATOM 655 C CA . LYS A 1 87 ? 2.609 -22.913 -8.597 1.00 90.69 87 LYS A CA 1
ATOM 656 C C . LYS A 1 87 ? 3.801 -23.309 -7.722 1.00 90.69 87 LYS A C 1
ATOM 658 O O . LYS A 1 87 ? 3.965 -24.487 -7.415 1.00 90.69 87 LYS A O 1
ATOM 663 N N . ILE A 1 88 ? 4.623 -22.343 -7.304 1.00 89.81 88 ILE A N 1
ATOM 664 C CA . ILE A 1 88 ? 5.801 -22.582 -6.475 1.00 89.81 88 ILE A CA 1
ATOM 665 C C . ILE A 1 88 ? 5.471 -22.242 -5.023 1.00 89.81 88 ILE A C 1
ATOM 667 O O . ILE A 1 88 ? 5.000 -21.147 -4.708 1.00 89.81 88 ILE A O 1
ATOM 671 N N . LYS A 1 89 ? 5.744 -23.196 -4.127 1.00 87.88 89 LYS A N 1
ATOM 672 C CA . LYS A 1 89 ? 5.533 -23.034 -2.687 1.00 87.88 89 LYS A CA 1
ATOM 673 C C . LYS A 1 89 ? 6.255 -21.781 -2.171 1.00 87.88 89 LYS A C 1
ATOM 675 O O . LYS A 1 89 ? 7.365 -21.478 -2.601 1.00 87.88 89 LYS A O 1
ATOM 680 N N . ASP A 1 90 ? 5.606 -21.073 -1.249 1.00 83.56 90 ASP A N 1
ATOM 681 C CA . ASP A 1 90 ? 6.133 -19.887 -0.562 1.00 83.56 90 ASP A CA 1
ATOM 682 C C . ASP A 1 90 ? 6.440 -18.682 -1.481 1.00 83.56 90 ASP A C 1
ATOM 684 O O . ASP A 1 90 ? 7.068 -17.714 -1.051 1.00 83.56 90 ASP A O 1
ATOM 688 N N . ARG A 1 91 ? 5.944 -18.683 -2.730 1.00 89.00 91 ARG A N 1
ATOM 689 C CA . ARG A 1 91 ? 5.934 -17.501 -3.607 1.00 89.00 91 ARG A CA 1
ATOM 690 C C . ARG A 1 91 ? 4.564 -16.830 -3.636 1.00 89.00 91 ARG A C 1
ATOM 692 O O . ARG A 1 91 ? 3.526 -17.477 -3.510 1.00 89.00 91 ARG A O 1
ATOM 699 N N . ARG A 1 92 ? 4.569 -15.513 -3.871 1.00 92.00 92 ARG A N 1
ATOM 700 C CA . ARG A 1 92 ? 3.368 -14.663 -3.965 1.00 92.00 92 ARG A CA 1
ATOM 701 C C . ARG A 1 92 ? 2.510 -14.753 -2.692 1.00 92.00 92 ARG A C 1
ATOM 703 O O . ARG A 1 92 ? 2.994 -14.410 -1.615 1.00 92.00 92 ARG A O 1
ATOM 710 N N . GLY A 1 93 ? 1.242 -15.149 -2.800 1.00 93.19 93 GLY A N 1
ATOM 711 C CA . GLY A 1 93 ? 0.345 -15.328 -1.664 1.00 93.19 93 GLY A CA 1
ATOM 712 C C . GLY A 1 93 ? 0.151 -14.046 -0.853 1.00 93.19 93 GLY A C 1
ATOM 713 O O . GLY A 1 93 ? -0.257 -13.021 -1.397 1.00 93.19 93 GLY A O 1
ATOM 714 N N . TYR A 1 94 ? 0.476 -14.102 0.442 1.00 93.12 94 TYR A N 1
ATOM 715 C CA . TYR A 1 94 ? 0.214 -13.027 1.406 1.00 93.12 94 TYR A CA 1
ATOM 716 C C . TYR A 1 94 ? 0.762 -11.664 0.979 1.00 93.12 94 TYR A C 1
ATOM 718 O O . TYR A 1 94 ? 0.042 -10.673 1.049 1.00 93.12 94 TYR A O 1
ATOM 726 N N . SER A 1 95 ? 2.009 -11.599 0.506 1.00 94.69 95 SER A N 1
ATOM 727 C CA . SER A 1 95 ? 2.616 -10.324 0.106 1.00 94.69 95 SER A CA 1
ATOM 728 C C . SER A 1 95 ? 1.928 -9.722 -1.121 1.00 94.69 95 SER A C 1
ATOM 730 O O . SER A 1 95 ? 1.703 -8.516 -1.160 1.00 94.69 95 SER A O 1
ATOM 732 N N . CYS A 1 96 ? 1.529 -10.556 -2.086 1.00 96.06 96 CYS A N 1
ATOM 733 C CA . CYS A 1 96 ? 0.729 -10.131 -3.234 1.00 96.06 96 CYS A CA 1
ATOM 734 C C . CYS A 1 96 ? -0.649 -9.618 -2.791 1.00 96.06 96 CYS A C 1
ATOM 736 O O . CYS A 1 96 ? -1.050 -8.525 -3.185 1.00 96.06 96 CYS A O 1
ATOM 738 N N . GLY A 1 97 ? -1.341 -10.363 -1.924 1.00 95.31 97 GLY A N 1
ATOM 739 C CA . GLY A 1 97 ? -2.656 -9.969 -1.417 1.00 95.31 97 GLY A CA 1
ATOM 740 C C . GLY A 1 97 ? -2.614 -8.671 -0.612 1.00 95.31 97 GLY A C 1
ATOM 741 O O . GLY A 1 97 ? -3.516 -7.846 -0.732 1.00 95.31 97 GLY A O 1
ATOM 742 N N . LEU A 1 98 ? -1.546 -8.450 0.161 1.00 97.00 98 LEU A N 1
ATOM 743 C CA . LEU A 1 98 ? -1.364 -7.212 0.915 1.00 97.00 98 LEU A CA 1
ATOM 744 C C . LEU A 1 98 ? -1.153 -6.006 -0.010 1.00 97.00 98 LEU A C 1
ATOM 746 O O . LEU A 1 98 ? -1.759 -4.965 0.222 1.00 97.00 98 LEU A O 1
ATOM 750 N N . TRP A 1 99 ? -0.365 -6.148 -1.082 1.00 98.06 99 TRP A N 1
ATOM 751 C CA . TRP A 1 99 ? -0.231 -5.091 -2.089 1.00 98.06 99 TRP A CA 1
ATOM 752 C C . TRP A 1 99 ? -1.558 -4.788 -2.786 1.00 98.06 99 TRP A C 1
ATOM 754 O O . TRP A 1 99 ? -1.904 -3.617 -2.916 1.00 98.06 99 TRP A O 1
ATOM 764 N N . LEU A 1 100 ? -2.327 -5.810 -3.179 1.00 97.12 100 LEU A N 1
ATOM 765 C CA . LEU A 1 100 ? -3.664 -5.610 -3.757 1.00 97.12 100 LEU A CA 1
ATOM 766 C C . LEU A 1 100 ? -4.592 -4.860 -2.794 1.00 97.12 100 LEU A C 1
ATOM 768 O O . LEU A 1 100 ? -5.310 -3.952 -3.213 1.00 97.12 100 LEU A O 1
ATOM 772 N N . LEU A 1 101 ? -4.555 -5.202 -1.503 1.00 97.44 101 LEU A N 1
ATOM 773 C CA . LEU A 1 101 ? -5.324 -4.503 -0.479 1.00 97.44 101 LEU A CA 1
ATOM 774 C C . LEU A 1 101 ? -4.878 -3.041 -0.344 1.00 97.44 101 LEU A C 1
ATOM 776 O O . LEU A 1 101 ? -5.729 -2.157 -0.312 1.00 97.44 101 LEU A O 1
ATOM 780 N N . PHE A 1 102 ? -3.572 -2.769 -0.302 1.00 98.69 102 PHE A N 1
ATOM 781 C CA . PHE A 1 102 ? -3.051 -1.402 -0.222 1.00 98.69 102 PHE A CA 1
ATOM 782 C C . PHE A 1 102 ? -3.487 -0.548 -1.412 1.00 98.69 102 PHE A C 1
ATOM 784 O O . PHE A 1 102 ? -4.022 0.539 -1.211 1.00 98.69 102 PHE A O 1
ATOM 791 N N . HIS A 1 103 ? -3.343 -1.067 -2.632 1.00 98.50 103 HIS A N 1
ATOM 792 C CA . HIS A 1 103 ? -3.825 -0.404 -3.847 1.00 98.50 103 HIS A CA 1
ATOM 793 C C . HIS A 1 103 ? -5.337 -0.161 -3.822 1.00 98.50 103 HIS A C 1
ATOM 795 O O . HIS A 1 103 ? -5.810 0.929 -4.132 1.00 98.50 103 HIS A O 1
ATOM 801 N N . SER A 1 104 ? -6.110 -1.155 -3.384 1.00 98.06 104 SER A N 1
ATOM 802 C CA . SER A 1 104 ? -7.569 -1.039 -3.308 1.00 98.06 104 SER A CA 1
ATOM 803 C C . SER A 1 104 ? -8.029 0.016 -2.303 1.00 98.06 104 SER A C 1
ATOM 805 O O . SER A 1 104 ? -9.031 0.691 -2.544 1.00 98.06 104 SER A O 1
ATOM 807 N N . LEU A 1 105 ? -7.328 0.149 -1.175 1.00 98.50 105 LEU A N 1
ATOM 808 C CA . LEU A 1 105 ? -7.630 1.147 -0.152 1.00 98.50 105 LEU A CA 1
ATOM 809 C C . LEU A 1 105 ? -7.206 2.551 -0.603 1.00 98.50 105 LEU A C 1
ATOM 811 O O . LEU A 1 105 ? -7.979 3.489 -0.426 1.00 98.50 105 LEU A O 1
ATOM 815 N N . SER A 1 106 ? -6.027 2.705 -1.217 1.00 98.50 106 SER A N 1
ATOM 816 C CA . SER A 1 106 ? -5.485 4.020 -1.591 1.00 98.50 106 SER A CA 1
ATOM 817 C C . SER A 1 106 ? -6.341 4.765 -2.618 1.00 98.50 106 SER A C 1
ATOM 819 O O . SER A 1 106 ? -6.522 5.974 -2.494 1.00 98.50 106 SER A O 1
ATOM 821 N N . VAL A 1 107 ? -6.965 4.057 -3.564 1.00 98.06 107 VAL A N 1
ATOM 822 C CA . VAL A 1 107 ? -7.885 4.675 -4.540 1.00 98.06 107 VAL A CA 1
ATOM 823 C C . VAL A 1 107 ? -9.281 4.986 -3.971 1.00 98.06 107 VAL A C 1
ATOM 825 O O . VAL A 1 107 ? -10.089 5.614 -4.651 1.00 98.06 107 VAL A O 1
ATOM 828 N N . ARG A 1 108 ? -9.596 4.535 -2.744 1.00 97.50 108 ARG A N 1
ATOM 829 C CA . ARG A 1 108 ? -10.934 4.640 -2.116 1.00 97.50 108 ARG A CA 1
ATOM 830 C C . ARG A 1 108 ? -11.006 5.560 -0.901 1.00 97.50 108 ARG A C 1
ATOM 832 O O . ARG A 1 108 ? -12.102 5.770 -0.373 1.00 97.50 108 ARG A O 1
ATOM 839 N N . VAL A 1 109 ? -9.875 6.068 -0.416 1.00 97.94 109 VAL A N 1
ATOM 840 C CA . VAL A 1 109 ? -9.883 7.047 0.677 1.00 97.94 109 VAL A CA 1
ATOM 841 C C . VAL A 1 109 ? -10.481 8.377 0.227 1.00 97.94 109 VAL A C 1
ATOM 843 O O . VAL A 1 109 ? -10.488 8.705 -0.957 1.00 97.94 109 VAL A O 1
ATOM 846 N N . GLY A 1 110 ? -11.008 9.149 1.175 1.00 97.50 110 GLY A N 1
ATOM 847 C CA . GLY A 1 110 ? -11.550 10.477 0.905 1.00 97.50 110 GLY A CA 1
ATOM 848 C C . GLY A 1 110 ? -10.492 11.453 0.362 1.00 97.50 110 GLY A C 1
ATOM 849 O O . GLY A 1 110 ? -9.291 11.216 0.532 1.00 97.50 110 GLY A O 1
ATOM 850 N N . PRO A 1 111 ? -10.912 12.578 -0.251 1.00 96.94 111 PRO A N 1
ATOM 851 C CA . PRO A 1 111 ? -10.016 13.487 -0.971 1.00 96.94 111 PRO A CA 1
ATOM 852 C C . PRO A 1 111 ? -8.786 13.949 -0.184 1.00 96.94 111 PRO A C 1
ATOM 854 O O . PRO A 1 111 ? -7.719 14.043 -0.774 1.00 96.94 111 PRO A O 1
ATOM 857 N N . GLU A 1 112 ? -8.908 14.163 1.128 1.00 97.38 112 GLU A N 1
ATOM 858 C CA . GLU A 1 112 ? -7.837 14.656 2.015 1.00 97.38 112 GLU A CA 1
ATOM 859 C C . GLU A 1 112 ? -7.257 13.570 2.943 1.00 97.38 112 GLU A C 1
ATOM 861 O O . GLU A 1 112 ? -6.482 13.848 3.856 1.00 97.38 112 GLU A O 1
ATOM 866 N N . GLN A 1 113 ? -7.640 12.307 2.745 1.00 98.31 113 GLN A N 1
ATOM 867 C CA . GLN A 1 113 ? -7.260 11.195 3.623 1.00 98.31 113 GLN A CA 1
ATOM 868 C C . GLN A 1 113 ? -5.992 10.456 3.164 1.00 98.31 113 GLN A C 1
ATOM 870 O O . GLN A 1 113 ? -5.621 9.438 3.753 1.00 98.31 113 GLN A O 1
ATOM 875 N N . GLY A 1 114 ? -5.298 10.954 2.137 1.00 98.38 114 GLY A N 1
ATOM 876 C CA . GLY A 1 114 ? -4.148 10.281 1.535 1.00 98.38 114 GLY A CA 1
ATOM 877 C C . GLY A 1 114 ? -2.989 10.062 2.502 1.00 98.38 114 GLY A C 1
ATOM 878 O O . GLY A 1 114 ? -2.451 8.959 2.583 1.00 98.38 114 GLY A O 1
ATOM 879 N N . GLY A 1 115 ? -2.634 11.087 3.282 1.00 98.44 115 GLY A N 1
ATOM 880 C CA . GLY A 1 115 ? -1.545 10.989 4.262 1.00 98.44 115 GLY A CA 1
ATOM 881 C C . GLY A 1 115 ? -1.835 9.989 5.386 1.00 98.44 115 GLY A C 1
ATOM 882 O O . GLY A 1 115 ? -0.962 9.210 5.777 1.00 98.44 115 GLY A O 1
ATOM 883 N N . TRP A 1 116 ? -3.082 9.958 5.870 1.00 98.44 116 TRP A N 1
ATOM 884 C CA . TRP A 1 116 ? -3.533 8.971 6.857 1.00 98.44 116 TRP A CA 1
ATOM 885 C C . TRP A 1 116 ? -3.488 7.547 6.289 1.00 98.44 116 TRP A C 1
ATOM 887 O O . TRP A 1 116 ? -2.983 6.643 6.953 1.00 98.44 116 TRP A O 1
ATOM 897 N N . CYS A 1 117 ? -3.933 7.367 5.042 1.00 98.69 117 CYS A N 1
ATOM 898 C CA . CYS A 1 117 ? -3.922 6.092 4.326 1.00 98.69 117 CYS A CA 1
ATOM 899 C C . CYS A 1 117 ? -2.524 5.452 4.297 1.00 98.69 117 CYS A C 1
ATOM 901 O O . CYS A 1 117 ? -2.330 4.346 4.807 1.00 98.69 117 CYS A O 1
ATOM 903 N N . VAL A 1 118 ? -1.528 6.169 3.764 1.00 98.62 118 VAL A N 1
ATOM 904 C CA . VAL A 1 118 ? -0.159 5.638 3.635 1.00 98.62 118 VAL A CA 1
ATOM 905 C C . VAL A 1 118 ? 0.535 5.479 4.990 1.00 98.62 118 VAL A C 1
ATOM 907 O O . VAL A 1 118 ? 1.300 4.532 5.175 1.00 98.62 118 VAL A O 1
ATOM 910 N N . SER A 1 119 ? 0.230 6.339 5.968 1.00 98.38 119 SER A N 1
ATOM 911 C CA . SER A 1 119 ? 0.779 6.224 7.327 1.00 98.38 119 SER A CA 1
ATOM 912 C C . SER A 1 119 ? 0.258 4.977 8.042 1.00 98.38 119 SER A C 1
ATOM 914 O O . SER A 1 119 ? 1.053 4.227 8.604 1.00 98.38 119 SER A O 1
ATOM 916 N N . ALA A 1 120 ? -1.046 4.691 7.953 1.00 98.62 120 ALA A N 1
ATOM 917 C CA . ALA A 1 120 ? -1.635 3.483 8.529 1.00 98.62 120 ALA A CA 1
ATOM 918 C C . ALA A 1 120 ? -1.050 2.204 7.898 1.00 98.62 120 ALA A C 1
ATOM 920 O O . ALA A 1 120 ? -0.765 1.238 8.608 1.00 98.62 120 ALA A O 1
ATOM 921 N N . MET A 1 121 ? -0.811 2.200 6.579 1.00 98.62 121 MET A N 1
ATOM 922 C CA . MET A 1 121 ? -0.127 1.091 5.895 1.00 98.62 121 MET A CA 1
ATOM 923 C C . MET A 1 121 ? 1.317 0.928 6.375 1.00 98.62 121 MET A C 1
ATOM 925 O O . MET A 1 121 ? 1.725 -0.184 6.714 1.00 98.62 121 MET A O 1
ATOM 929 N N . ARG A 1 122 ? 2.085 2.027 6.432 1.00 98.50 122 ARG A N 1
ATOM 930 C CA . ARG A 1 122 ? 3.468 2.024 6.926 1.00 98.50 122 ARG A CA 1
ATOM 931 C C . ARG A 1 122 ? 3.532 1.465 8.337 1.00 98.50 122 ARG A C 1
ATOM 933 O O . ARG A 1 122 ? 4.290 0.534 8.576 1.00 98.50 122 ARG A O 1
ATOM 940 N N . ASP A 1 123 ? 2.721 1.985 9.249 1.00 98.31 123 ASP A N 1
ATOM 941 C CA . ASP A 1 123 ? 2.774 1.606 10.659 1.00 98.31 123 ASP A CA 1
ATOM 942 C C . ASP A 1 123 ? 2.351 0.148 10.867 1.00 98.31 123 ASP A C 1
ATOM 944 O O . ASP A 1 123 ? 2.954 -0.567 11.675 1.00 98.31 123 ASP A O 1
ATOM 948 N N . PHE A 1 124 ? 1.377 -0.336 10.088 1.00 98.19 124 PHE A N 1
ATOM 949 C CA . PHE A 1 124 ? 1.046 -1.757 10.046 1.00 98.19 124 PHE A CA 1
ATOM 950 C C . PHE A 1 124 ? 2.242 -2.604 9.598 1.00 98.19 124 PHE A C 1
ATOM 952 O O . PHE A 1 124 ? 2.577 -3.588 10.260 1.00 98.19 124 PHE A O 1
ATOM 959 N N . VAL A 1 125 ? 2.921 -2.216 8.512 1.00 98.06 125 VAL A N 1
ATOM 960 C CA . VAL A 1 125 ? 4.102 -2.932 8.009 1.00 98.06 125 VAL A CA 1
ATOM 961 C C . VAL A 1 125 ? 5.240 -2.923 9.032 1.00 98.06 125 VAL A C 1
ATOM 963 O O . VAL A 1 125 ? 5.859 -3.965 9.257 1.00 98.06 125 VAL A O 1
ATOM 966 N N . THR A 1 126 ? 5.469 -1.791 9.703 1.00 97.19 126 THR A N 1
ATOM 967 C CA . THR A 1 126 ? 6.487 -1.633 10.750 1.00 97.19 126 THR A CA 1
ATOM 968 C C . THR A 1 126 ? 6.334 -2.673 11.857 1.00 97.19 126 THR A C 1
ATOM 970 O O . THR A 1 126 ? 7.323 -3.243 12.314 1.00 97.19 126 THR A O 1
ATOM 973 N N . VAL A 1 127 ? 5.100 -2.934 12.295 1.00 95.94 127 VAL A N 1
ATOM 974 C CA . VAL A 1 127 ? 4.846 -3.755 13.488 1.00 95.94 127 VAL A CA 1
ATOM 975 C C . VAL A 1 127 ? 4.486 -5.203 13.153 1.00 95.94 127 VAL A C 1
ATOM 977 O O . VAL A 1 127 ? 4.894 -6.109 13.876 1.00 95.94 127 VAL A O 1
ATOM 980 N N . PHE A 1 128 ? 3.728 -5.442 12.081 1.00 95.56 128 PHE A N 1
ATOM 981 C CA . PHE A 1 128 ? 3.067 -6.732 11.843 1.00 95.56 128 PHE A CA 1
ATOM 982 C C . PHE A 1 128 ? 3.569 -7.492 10.613 1.00 95.56 128 PHE A C 1
ATOM 984 O O . PHE A 1 128 ? 3.215 -8.660 10.439 1.00 95.56 128 PHE A O 1
ATOM 991 N N . PHE A 1 129 ? 4.398 -6.889 9.754 1.00 95.94 129 PHE A N 1
ATOM 992 C CA . PHE A 1 129 ? 4.912 -7.601 8.586 1.00 95.94 129 PHE A CA 1
ATOM 993 C C . PHE A 1 129 ? 6.033 -8.576 8.970 1.00 95.94 129 PHE A C 1
ATOM 995 O O . PHE A 1 129 ? 7.056 -8.186 9.534 1.00 95.94 129 PHE A O 1
ATOM 1002 N N . GLY A 1 130 ? 5.845 -9.862 8.650 1.00 93.38 130 GLY A N 1
ATOM 1003 C CA . GLY A 1 130 ? 6.703 -10.942 9.153 1.00 93.38 130 GLY A CA 1
ATOM 1004 C C . GLY A 1 130 ? 8.130 -10.968 8.592 1.00 93.38 130 GLY A C 1
ATOM 1005 O O . GLY A 1 130 ? 9.044 -11.425 9.271 1.00 93.38 130 GLY A O 1
ATOM 1006 N N . CYS A 1 131 ? 8.352 -10.467 7.373 1.00 95.38 131 CYS A N 1
ATOM 1007 C CA . CYS A 1 131 ? 9.685 -10.420 6.769 1.00 95.38 131 CYS A CA 1
ATOM 1008 C C . CYS A 1 131 ? 10.432 -9.151 7.204 1.00 95.38 131 CYS A C 1
ATOM 1010 O O . CYS A 1 131 ? 10.134 -8.064 6.706 1.00 95.38 131 CYS A O 1
ATOM 1012 N N . SER A 1 132 ? 11.435 -9.290 8.078 1.00 96.50 132 SER A N 1
ATOM 1013 C CA . SER A 1 132 ? 12.231 -8.159 8.580 1.00 96.50 132 SER A CA 1
ATOM 1014 C C . SER A 1 132 ? 12.937 -7.388 7.469 1.00 96.50 132 SER A C 1
ATOM 1016 O O . SER A 1 132 ? 12.703 -6.196 7.323 1.00 96.50 132 SER A O 1
ATOM 1018 N N . LYS A 1 133 ? 13.690 -8.079 6.606 1.00 95.62 133 LYS A N 1
ATOM 1019 C CA . LYS A 1 133 ? 14.391 -7.452 5.472 1.00 95.62 133 LYS A CA 1
ATOM 1020 C C . LYS A 1 133 ? 13.434 -6.697 4.540 1.00 95.62 133 LYS A C 1
ATOM 1022 O O . LYS A 1 133 ? 13.740 -5.613 4.060 1.00 95.62 133 LYS A O 1
ATOM 1027 N N . CYS A 1 134 ? 12.258 -7.269 4.284 1.00 95.50 134 CYS A N 1
ATOM 1028 C CA . CYS A 1 134 ? 11.244 -6.650 3.436 1.00 95.50 134 CYS A CA 1
ATOM 1029 C C . CYS A 1 134 ? 10.664 -5.385 4.079 1.00 95.50 134 CYS A C 1
ATOM 1031 O O . CYS A 1 134 ? 10.415 -4.409 3.377 1.00 95.50 134 CYS A O 1
ATOM 1033 N N . ARG A 1 135 ? 10.454 -5.405 5.401 1.00 97.12 135 ARG A N 1
ATOM 1034 C CA . ARG A 1 135 ? 10.019 -4.239 6.172 1.00 97.12 135 ARG A CA 1
ATOM 1035 C C . ARG A 1 135 ? 11.081 -3.142 6.144 1.00 97.12 135 ARG A C 1
ATOM 1037 O O . ARG A 1 135 ? 10.728 -2.006 5.869 1.00 97.12 135 ARG A O 1
ATOM 1044 N N . ASP A 1 136 ? 12.353 -3.470 6.356 1.00 97.81 136 ASP A N 1
ATOM 1045 C CA . ASP A 1 136 ? 13.433 -2.474 6.354 1.00 97.81 136 ASP A CA 1
ATOM 1046 C C . ASP A 1 136 ? 13.524 -1.774 4.987 1.00 97.81 136 ASP A C 1
ATOM 1048 O O . ASP A 1 136 ? 13.541 -0.547 4.905 1.00 97.81 136 ASP A O 1
ATOM 1052 N N . HIS A 1 137 ? 13.435 -2.548 3.898 1.00 96.94 137 HIS A N 1
ATOM 1053 C CA . HIS A 1 137 ? 13.313 -2.004 2.545 1.00 96.94 137 HIS A CA 1
ATOM 1054 C C . HIS A 1 137 ? 12.066 -1.124 2.353 1.00 96.94 137 HIS A C 1
ATOM 1056 O O . HIS A 1 137 ? 12.127 -0.124 1.640 1.00 96.94 137 HIS A O 1
ATOM 1062 N N . PHE A 1 138 ? 10.923 -1.500 2.936 1.00 96.88 138 PHE A N 1
ATOM 1063 C CA . PHE A 1 138 ? 9.692 -0.714 2.841 1.00 96.88 138 PHE A CA 1
ATOM 1064 C C . PHE A 1 138 ? 9.822 0.632 3.563 1.00 96.88 138 PHE A C 1
ATOM 1066 O O . PHE A 1 138 ? 9.390 1.649 3.029 1.00 96.88 138 PHE A O 1
ATOM 1073 N N . LEU A 1 139 ? 10.435 0.652 4.747 1.00 97.44 139 LEU A N 1
ATOM 1074 C CA . LEU A 1 139 ? 10.629 1.876 5.528 1.00 97.44 139 LEU A CA 1
ATOM 1075 C C . LEU A 1 139 ? 11.613 2.831 4.854 1.00 97.44 139 LEU A C 1
ATOM 1077 O O . LEU A 1 139 ? 11.301 4.010 4.713 1.00 97.44 139 LEU A O 1
ATOM 1081 N N . GLN A 1 140 ? 12.728 2.311 4.336 1.00 97.12 140 GLN A N 1
ATOM 1082 C CA . GLN A 1 140 ? 13.663 3.100 3.533 1.00 97.12 140 GLN A CA 1
ATOM 1083 C C . GLN A 1 140 ? 12.969 3.727 2.317 1.00 97.12 140 GLN A C 1
ATOM 1085 O O . GLN A 1 140 ? 13.124 4.912 2.033 1.00 97.12 140 GLN A O 1
ATOM 1090 N N . MET A 1 141 ? 12.167 2.933 1.605 1.00 95.56 141 MET A N 1
ATOM 1091 C CA . MET A 1 141 ? 11.403 3.409 0.457 1.00 95.56 141 MET A CA 1
ATOM 1092 C C . MET A 1 141 ? 10.362 4.462 0.850 1.00 95.56 141 MET A C 1
ATOM 1094 O O . MET A 1 141 ? 10.116 5.390 0.083 1.00 95.56 141 MET A O 1
ATOM 1098 N N . ALA A 1 142 ? 9.759 4.344 2.035 1.00 96.44 142 ALA A N 1
ATOM 1099 C CA . ALA A 1 142 ? 8.781 5.313 2.498 1.00 96.44 142 ALA A CA 1
ATOM 1100 C C . ALA A 1 142 ? 9.392 6.697 2.754 1.00 96.44 142 ALA A C 1
ATOM 1102 O O . ALA A 1 142 ? 8.768 7.710 2.434 1.00 96.44 142 ALA A O 1
ATOM 1103 N N . GLU A 1 143 ? 10.618 6.739 3.272 1.00 95.25 143 GLU A N 1
ATOM 1104 C CA . GLU A 1 143 ? 11.397 7.973 3.408 1.00 95.25 143 GLU A CA 1
ATOM 1105 C C . GLU A 1 143 ? 11.830 8.513 2.038 1.00 95.25 143 GLU A C 1
ATOM 1107 O O . GLU A 1 143 ? 11.614 9.690 1.746 1.00 95.25 143 GLU A O 1
ATOM 1112 N N . GLN A 1 144 ? 12.365 7.645 1.170 1.00 94.88 144 GLN A N 1
ATOM 1113 C CA . GLN A 1 144 ? 12.810 8.006 -0.182 1.00 94.88 144 GLN A CA 1
ATOM 1114 C C . GLN A 1 144 ? 11.686 8.635 -1.020 1.00 94.88 144 GLN A C 1
ATOM 1116 O O . GLN A 1 144 ? 11.925 9.588 -1.755 1.00 94.88 144 GLN A O 1
ATOM 1121 N N . LEU A 1 145 ? 10.461 8.117 -0.907 1.00 95.19 145 LEU A N 1
ATOM 1122 C CA . LEU A 1 145 ? 9.287 8.614 -1.628 1.00 95.19 145 LEU A CA 1
ATOM 1123 C C . LEU A 1 145 ? 8.552 9.751 -0.903 1.00 95.19 145 LEU A C 1
ATOM 1125 O O . LEU A 1 145 ? 7.418 10.060 -1.267 1.00 95.19 145 LEU A O 1
ATOM 1129 N N . HIS A 1 146 ? 9.157 10.359 0.122 1.00 96.00 146 HIS A N 1
ATOM 1130 C CA . HIS A 1 146 ? 8.586 11.482 0.870 1.00 96.00 146 HIS A CA 1
ATOM 1131 C C . HIS A 1 146 ? 7.139 11.237 1.321 1.00 96.00 146 HIS A C 1
ATOM 1133 O O . HIS A 1 146 ? 6.223 11.991 0.981 1.00 96.00 146 HIS A O 1
ATOM 1139 N N . ILE A 1 147 ? 6.910 10.158 2.079 1.00 97.31 147 ILE A N 1
ATOM 1140 C CA . ILE A 1 147 ? 5.573 9.805 2.586 1.00 97.31 147 ILE A CA 1
ATOM 1141 C C . ILE A 1 147 ? 4.881 10.963 3.337 1.00 97.31 147 ILE A C 1
ATOM 1143 O O . ILE A 1 147 ? 3.657 11.070 3.325 1.00 97.31 147 ILE A O 1
ATOM 1147 N N . ASP A 1 148 ? 5.650 11.873 3.939 1.00 96.81 148 ASP A N 1
ATOM 1148 C CA . ASP A 1 148 ? 5.182 13.082 4.626 1.00 96.81 148 ASP A CA 1
ATOM 1149 C C . ASP A 1 148 ? 4.509 14.110 3.696 1.00 96.81 148 ASP A C 1
ATOM 1151 O O . ASP A 1 148 ? 3.692 14.921 4.153 1.00 96.81 148 ASP A O 1
ATOM 1155 N N . LYS A 1 149 ? 4.795 14.054 2.390 1.00 97.50 149 LYS A N 1
ATOM 1156 C CA . LYS A 1 149 ? 4.204 14.924 1.363 1.00 97.50 149 LYS A CA 1
ATOM 1157 C C . LYS A 1 149 ? 2.880 14.401 0.807 1.00 97.50 149 LYS A C 1
ATOM 1159 O O . LYS A 1 149 ? 2.187 15.158 0.139 1.00 97.50 149 LYS A O 1
ATOM 1164 N N . VAL A 1 150 ? 2.486 13.163 1.106 1.00 98.31 150 VAL A N 1
ATOM 1165 C CA . VAL A 1 150 ? 1.206 12.597 0.653 1.00 98.31 150 VAL A CA 1
ATOM 1166 C C . VAL A 1 150 ? 0.051 13.277 1.392 1.00 98.31 150 VAL A C 1
ATOM 1168 O O . VAL A 1 150 ? -0.020 13.214 2.623 1.00 98.31 150 VAL A O 1
ATOM 1171 N N . LYS A 1 151 ? -0.867 13.923 0.659 1.00 98.06 151 LYS A N 1
ATOM 1172 C CA . LYS A 1 151 ? -2.040 14.600 1.245 1.00 98.06 151 LYS A CA 1
ATOM 1173 C C . LYS A 1 151 ? -3.344 14.051 0.694 1.00 98.06 151 LYS A C 1
ATOM 1175 O O . LYS A 1 151 ? -4.235 13.706 1.469 1.00 98.06 151 LYS A O 1
ATOM 1180 N N . THR A 1 152 ? -3.443 13.926 -0.622 1.00 98.62 152 THR A N 1
ATOM 1181 C CA . THR A 1 152 ? -4.701 13.607 -1.292 1.00 98.62 152 THR A CA 1
ATOM 1182 C C . THR A 1 152 ? -4.881 12.117 -1.571 1.00 98.62 152 THR A C 1
ATOM 1184 O O . THR A 1 152 ? -3.918 11.347 -1.567 1.00 98.62 152 THR A O 1
ATOM 1187 N N . SER A 1 153 ? -6.117 11.690 -1.851 1.00 97.81 153 SER A N 1
ATOM 1188 C CA . SER A 1 153 ? -6.382 10.321 -2.326 1.00 97.81 153 SER A CA 1
ATOM 1189 C C . SER A 1 153 ? -5.524 9.972 -3.551 1.00 97.81 153 SER A C 1
ATOM 1191 O O . SER A 1 153 ? -4.852 8.937 -3.549 1.00 97.81 153 SER A O 1
ATOM 1193 N N . LYS A 1 154 ? -5.435 10.885 -4.528 1.00 98.31 154 LYS A N 1
ATOM 1194 C CA . LYS A 1 154 ? -4.576 10.738 -5.709 1.00 98.31 154 LYS A CA 1
ATOM 1195 C C . LYS A 1 154 ? -3.104 10.564 -5.342 1.00 98.31 154 LYS A C 1
ATOM 1197 O O . LYS A 1 154 ? -2.459 9.652 -5.860 1.00 98.31 154 LYS A O 1
ATOM 1202 N N . ASP A 1 155 ? -2.589 11.373 -4.414 1.00 98.44 155 ASP A N 1
ATOM 1203 C CA . ASP A 1 155 ? -1.207 11.237 -3.940 1.00 98.44 155 ASP A CA 1
ATOM 1204 C C . ASP A 1 155 ? -0.971 9.849 -3.346 1.00 98.44 155 ASP A C 1
ATOM 1206 O O . ASP A 1 155 ? 0.049 9.229 -3.629 1.00 98.44 155 ASP A O 1
ATOM 1210 N N . SER A 1 156 ? -1.913 9.337 -2.546 1.00 98.62 156 SER A N 1
ATOM 1211 C CA . SER A 1 156 ? -1.772 8.018 -1.925 1.00 98.62 156 SER A CA 1
ATOM 1212 C C . SER A 1 156 ? -1.806 6.882 -2.947 1.00 98.62 156 SER A C 1
ATOM 1214 O O . SER A 1 156 ? -1.001 5.958 -2.850 1.00 98.62 156 SER A O 1
ATOM 1216 N N . ALA A 1 157 ? -2.673 6.965 -3.961 1.00 98.56 157 ALA A N 1
ATOM 1217 C CA . ALA A 1 157 ? -2.725 5.992 -5.048 1.00 98.56 157 ALA A CA 1
ATOM 1218 C C . ALA A 1 157 ? -1.397 5.954 -5.819 1.00 98.56 157 ALA A C 1
ATOM 1220 O O . ALA A 1 157 ? -0.796 4.888 -5.974 1.00 98.56 157 ALA A O 1
ATOM 1221 N N . LEU A 1 158 ? -0.893 7.124 -6.221 1.00 98.50 158 LEU A N 1
ATOM 1222 C CA . LEU A 1 158 ? 0.382 7.236 -6.925 1.00 98.50 158 LEU A CA 1
ATOM 1223 C C . LEU A 1 158 ? 1.571 6.842 -6.037 1.00 98.50 158 LEU A C 1
ATOM 1225 O O . LEU A 1 158 ? 2.503 6.203 -6.513 1.00 98.50 158 LEU A O 1
ATOM 1229 N N . TRP A 1 159 ? 1.561 7.167 -4.744 1.00 98.50 159 TRP A N 1
ATOM 1230 C CA . TRP A 1 159 ? 2.631 6.778 -3.823 1.00 98.50 159 TRP A CA 1
ATOM 1231 C C . TRP A 1 159 ? 2.722 5.255 -3.669 1.00 98.50 159 TRP A C 1
ATOM 1233 O O . TRP A 1 159 ? 3.812 4.697 -3.788 1.00 98.50 159 TRP A O 1
ATOM 1243 N N . VAL A 1 160 ? 1.590 4.563 -3.475 1.00 98.62 160 VAL A N 1
ATOM 1244 C CA . VAL A 1 160 ? 1.567 3.090 -3.361 1.00 98.62 160 VAL A CA 1
ATOM 1245 C C . VAL A 1 160 ? 2.028 2.441 -4.671 1.00 98.62 160 VAL A C 1
ATOM 1247 O O . VAL A 1 160 ? 2.754 1.445 -4.650 1.00 98.62 160 VAL A O 1
ATOM 1250 N N . TRP A 1 161 ? 1.665 3.024 -5.815 1.00 98.44 161 TRP A N 1
ATOM 1251 C CA . TRP A 1 161 ? 2.146 2.613 -7.134 1.00 98.44 161 TRP A CA 1
ATOM 1252 C C . TRP A 1 161 ? 3.659 2.776 -7.309 1.00 98.44 161 TRP A C 1
ATOM 1254 O O . TRP A 1 161 ? 4.330 1.785 -7.612 1.00 98.44 161 TRP A O 1
ATOM 1264 N N . ARG A 1 162 ? 4.219 3.958 -7.025 1.00 97.62 162 ARG A N 1
ATOM 1265 C CA . ARG A 1 162 ? 5.674 4.192 -7.063 1.00 97.62 162 ARG A CA 1
ATOM 1266 C C . ARG A 1 162 ? 6.418 3.230 -6.155 1.00 97.62 162 ARG A C 1
ATOM 1268 O O . ARG A 1 162 ? 7.382 2.595 -6.578 1.00 97.62 162 ARG A O 1
ATOM 1275 N N . ALA A 1 163 ? 5.934 3.076 -4.924 1.00 97.75 163 ALA A N 1
ATOM 1276 C CA . ALA A 1 163 ? 6.514 2.167 -3.950 1.00 97.75 163 ALA A CA 1
ATOM 1277 C C . ALA A 1 163 ? 6.559 0.730 -4.496 1.00 97.75 163 ALA A C 1
ATOM 1279 O O . ALA A 1 163 ? 7.596 0.064 -4.478 1.00 97.75 163 ALA A O 1
ATOM 1280 N N . HIS A 1 164 ? 5.455 0.246 -5.063 1.00 97.88 164 HIS A N 1
ATOM 1281 C CA . HIS A 1 164 ? 5.424 -1.104 -5.613 1.00 97.88 164 HIS A CA 1
ATOM 1282 C C . HIS A 1 164 ? 6.356 -1.260 -6.829 1.00 97.88 164 HIS A C 1
ATOM 1284 O O . HIS A 1 164 ? 7.035 -2.280 -6.949 1.00 97.88 164 HIS A O 1
ATOM 1290 N N . ASN A 1 165 ? 6.469 -0.244 -7.687 1.00 97.00 165 ASN A N 1
ATOM 1291 C CA . ASN A 1 165 ? 7.379 -0.269 -8.833 1.00 97.00 165 ASN A CA 1
ATOM 1292 C C . ASN A 1 165 ? 8.863 -0.194 -8.454 1.00 97.00 165 ASN A C 1
ATOM 1294 O O . ASN A 1 165 ? 9.673 -0.865 -9.097 1.00 97.00 165 ASN A O 1
ATOM 1298 N N . LEU A 1 166 ? 9.226 0.523 -7.385 1.00 95.69 166 LEU A N 1
ATOM 1299 C CA . LEU A 1 166 ? 10.580 0.475 -6.818 1.00 95.69 166 LEU A CA 1
ATOM 1300 C C . LEU A 1 166 ? 10.912 -0.926 -6.291 1.00 95.69 166 LEU A C 1
ATOM 1302 O O . LEU A 1 166 ? 12.004 -1.450 -6.526 1.00 95.69 166 LEU A O 1
ATOM 1306 N N . VAL A 1 167 ? 9.954 -1.577 -5.623 1.00 96.31 167 VAL A N 1
ATOM 1307 C CA . VAL A 1 167 ? 10.109 -2.973 -5.189 1.00 96.31 167 VAL A CA 1
ATOM 1308 C C . VAL A 1 167 ? 10.258 -3.908 -6.388 1.00 96.31 167 VAL A C 1
ATOM 1310 O O . VAL A 1 167 ? 11.148 -4.757 -6.364 1.00 96.31 167 VAL A O 1
ATOM 1313 N N . ASN A 1 168 ? 9.443 -3.749 -7.435 1.00 96.00 168 ASN A N 1
ATOM 1314 C CA . ASN A 1 168 ? 9.536 -4.563 -8.648 1.00 96.00 168 ASN A CA 1
ATOM 1315 C C . ASN A 1 168 ? 10.894 -4.400 -9.330 1.00 96.00 168 ASN A C 1
ATOM 1317 O O . ASN A 1 168 ? 11.523 -5.405 -9.636 1.00 96.00 168 ASN A O 1
ATOM 1321 N N . GLN A 1 169 ? 11.381 -3.168 -9.491 1.00 94.75 169 GLN A N 1
ATOM 1322 C CA . GLN A 1 169 ? 12.681 -2.896 -10.105 1.00 94.75 169 GLN A CA 1
ATOM 1323 C C . GLN A 1 169 ? 13.832 -3.552 -9.332 1.00 94.75 169 GLN A C 1
ATOM 1325 O O . GLN A 1 169 ? 14.727 -4.150 -9.929 1.00 94.75 169 GLN A O 1
ATOM 1330 N N . ARG A 1 170 ? 13.828 -3.447 -7.996 1.00 95.50 170 ARG A N 1
ATOM 1331 C CA . ARG A 1 170 ? 14.853 -4.088 -7.161 1.00 95.50 170 ARG A CA 1
ATOM 1332 C C . ARG A 1 170 ? 14.778 -5.609 -7.271 1.00 95.50 170 ARG A C 1
ATOM 1334 O O . ARG A 1 170 ? 15.802 -6.251 -7.480 1.00 95.50 170 ARG A O 1
ATOM 1341 N N . LEU A 1 171 ? 13.583 -6.183 -7.119 1.00 95.19 171 LEU A N 1
ATOM 1342 C CA . LEU A 1 171 ? 13.405 -7.634 -7.139 1.00 95.19 171 LEU A CA 1
ATOM 1343 C C . LEU A 1 171 ? 13.701 -8.234 -8.514 1.00 95.19 171 LEU A C 1
ATOM 1345 O O . LEU A 1 171 ? 14.282 -9.305 -8.563 1.00 95.19 171 LEU A O 1
ATOM 1349 N N . GLU A 1 172 ? 13.388 -7.544 -9.611 1.00 94.19 172 GLU A N 1
ATOM 1350 C CA . GLU A 1 172 ? 13.776 -7.964 -10.963 1.00 94.19 172 GLU A CA 1
ATOM 1351 C C . GLU A 1 172 ? 15.296 -8.161 -11.069 1.00 94.19 172 GLU A C 1
ATOM 1353 O O . GLU A 1 172 ? 15.756 -9.213 -11.513 1.00 94.19 172 GLU A O 1
ATOM 1358 N N . LYS A 1 173 ? 16.079 -7.190 -10.576 1.00 94.31 173 LYS A N 1
ATOM 1359 C CA . LYS A 1 173 ? 17.548 -7.273 -10.540 1.00 94.31 173 LYS A CA 1
ATOM 1360 C C . LYS A 1 173 ? 18.034 -8.410 -9.638 1.00 94.31 173 LYS A C 1
ATOM 1362 O O . LYS A 1 173 ? 18.798 -9.256 -10.093 1.00 94.31 173 LYS A O 1
ATOM 1367 N N . GLU A 1 174 ? 17.552 -8.478 -8.395 1.00 93.62 174 GLU A N 1
ATOM 1368 C CA . GLU A 1 174 ? 17.949 -9.525 -7.437 1.00 93.62 174 GLU A CA 1
ATOM 1369 C C . GLU A 1 174 ? 17.595 -10.941 -7.936 1.00 93.62 174 GLU A C 1
ATOM 1371 O O . GLU A 1 174 ? 18.342 -11.899 -7.719 1.00 93.62 174 GLU A O 1
ATOM 1376 N N . GLU A 1 175 ? 16.444 -11.099 -8.595 1.00 93.94 175 GLU A N 1
ATOM 1377 C CA . GLU A 1 175 ? 16.001 -12.370 -9.165 1.00 93.94 175 GLU A CA 1
ATOM 1378 C C . GLU A 1 175 ? 16.852 -12.756 -10.378 1.00 93.94 175 GLU A C 1
ATOM 1380 O O . GLU A 1 175 ? 17.256 -13.918 -10.475 1.00 93.94 175 GLU A O 1
ATOM 1385 N N . ALA A 1 176 ? 17.182 -11.804 -11.258 1.00 92.75 176 ALA A N 1
ATOM 1386 C CA . ALA A 1 176 ? 18.067 -12.024 -12.401 1.00 92.75 176 ALA A CA 1
ATOM 1387 C C . ALA A 1 176 ? 19.491 -12.411 -11.965 1.00 92.75 176 ALA A C 1
ATOM 1389 O O . ALA A 1 176 ? 20.037 -13.399 -12.458 1.00 92.75 176 ALA A O 1
ATOM 1390 N N . GLU A 1 177 ? 20.064 -11.705 -10.986 1.00 94.25 177 GLU A N 1
ATOM 1391 C CA . GLU A 1 177 ? 21.379 -12.008 -10.400 1.00 94.25 177 GLU A CA 1
ATOM 1392 C C . GLU A 1 177 ? 21.416 -13.397 -9.745 1.00 94.25 177 GLU A C 1
ATOM 1394 O O . GLU A 1 177 ? 22.421 -14.106 -9.810 1.00 94.25 177 GLU A O 1
ATOM 1399 N N . ALA A 1 178 ? 20.294 -13.840 -9.172 1.00 91.88 178 ALA A N 1
ATOM 1400 C CA . ALA A 1 178 ? 20.132 -15.190 -8.635 1.00 91.88 178 ALA A CA 1
ATOM 1401 C C . ALA A 1 178 ? 19.814 -16.257 -9.710 1.00 91.88 178 ALA A C 1
ATOM 1403 O O . ALA A 1 178 ? 19.425 -17.383 -9.372 1.00 91.88 178 ALA A O 1
ATOM 1404 N N . GLY A 1 179 ? 19.940 -15.924 -10.999 1.00 89.44 179 GLY A N 1
ATOM 1405 C CA . GLY A 1 179 ? 19.669 -16.820 -12.124 1.00 89.44 179 GLY A CA 1
ATOM 1406 C C . GLY A 1 179 ? 18.194 -17.202 -12.262 1.00 89.44 179 GLY A C 1
ATOM 1407 O O . GLY A 1 179 ? 17.887 -18.340 -12.610 1.00 89.44 179 GLY A O 1
ATOM 1408 N N . GLY A 1 180 ? 17.276 -16.309 -11.887 1.00 84.12 180 GLY A N 1
ATOM 1409 C CA . GLY A 1 180 ? 15.822 -16.503 -11.945 1.00 84.12 180 GLY A CA 1
ATOM 1410 C C . GLY A 1 180 ? 15.253 -17.444 -10.878 1.00 84.12 180 GLY A C 1
ATOM 1411 O O . GLY A 1 180 ? 14.041 -17.531 -10.705 1.00 84.12 180 GLY A O 1
ATOM 1412 N N . LYS A 1 181 ? 16.098 -18.123 -10.091 1.00 83.88 181 LYS A N 1
ATOM 1413 C CA . LYS A 1 181 ? 15.668 -19.153 -9.124 1.00 83.88 181 LYS A CA 1
ATOM 1414 C C . LYS A 1 181 ? 14.894 -18.593 -7.932 1.00 83.88 181 LYS A C 1
ATOM 1416 O O . LYS A 1 181 ? 14.231 -19.348 -7.222 1.00 83.88 181 LYS A O 1
ATOM 1421 N N . ARG A 1 182 ? 14.999 -17.288 -7.669 1.00 85.44 182 ARG A N 1
ATOM 1422 C CA . ARG A 1 182 ? 14.300 -16.597 -6.572 1.00 85.44 182 ARG A CA 1
ATOM 1423 C C . ARG A 1 182 ? 12.989 -15.933 -6.997 1.00 85.44 182 ARG A C 1
ATOM 1425 O O . ARG A 1 182 ? 12.229 -15.570 -6.105 1.00 85.44 182 ARG A O 1
ATOM 1432 N N . GLY A 1 183 ? 12.705 -15.854 -8.293 1.00 88.62 183 GLY A N 1
ATOM 1433 C CA . GLY A 1 183 ? 11.459 -15.311 -8.827 1.00 88.62 183 GLY A CA 1
ATOM 1434 C C . GLY A 1 183 ? 10.396 -16.372 -9.076 1.00 88.62 183 GLY A C 1
ATOM 1435 O O . GLY A 1 183 ? 10.670 -17.572 -9.038 1.00 88.62 183 GLY A O 1
ATOM 1436 N N . ASP A 1 184 ? 9.171 -15.919 -9.321 1.00 92.81 184 ASP A N 1
ATOM 1437 C CA . ASP A 1 184 ? 8.115 -16.748 -9.900 1.00 92.81 184 ASP A CA 1
ATOM 1438 C C . ASP A 1 184 ? 8.139 -16.570 -11.430 1.00 92.81 184 ASP A C 1
ATOM 1440 O O . ASP A 1 184 ? 7.825 -15.472 -11.894 1.00 92.81 184 ASP A O 1
ATOM 1444 N N . PRO A 1 185 ? 8.513 -17.595 -12.220 1.00 92.00 185 PRO A N 1
ATOM 1445 C CA . PRO A 1 185 ? 8.635 -17.461 -13.672 1.00 92.00 185 PRO A CA 1
ATOM 1446 C C . PRO A 1 185 ? 7.327 -17.092 -14.381 1.00 92.00 185 PRO A C 1
ATOM 1448 O O . PRO A 1 185 ? 7.374 -16.471 -15.437 1.00 92.00 185 PRO A O 1
ATOM 1451 N N . GLU A 1 186 ? 6.169 -17.446 -13.812 1.00 92.81 186 GLU A N 1
ATOM 1452 C CA . GLU A 1 186 ? 4.857 -17.096 -14.381 1.00 92.81 186 GLU A CA 1
ATOM 1453 C C . GLU A 1 186 ? 4.453 -15.650 -14.050 1.00 92.81 186 GLU A C 1
ATOM 1455 O O . GLU A 1 186 ? 3.525 -15.100 -14.638 1.00 92.81 186 GLU A O 1
ATOM 1460 N N . HIS A 1 187 ? 5.160 -15.010 -13.114 1.00 92.62 187 HIS A N 1
ATOM 1461 C CA . HIS A 1 187 ? 4.872 -13.661 -12.632 1.00 92.62 187 HIS A CA 1
ATOM 1462 C C . HIS A 1 187 ? 6.162 -12.830 -12.494 1.00 92.62 187 HIS A C 1
ATOM 1464 O O . HIS A 1 187 ? 6.485 -12.382 -11.382 1.00 92.62 187 HIS A O 1
ATOM 1470 N N . PRO A 1 188 ? 6.905 -12.612 -13.599 1.00 93.81 188 PRO A N 1
ATOM 1471 C CA . PRO A 1 188 ? 8.165 -11.881 -13.570 1.00 93.81 188 PRO A CA 1
ATOM 1472 C C . PRO A 1 188 ? 7.960 -10.436 -13.104 1.00 93.81 188 PRO A C 1
ATOM 1474 O O . PRO A 1 188 ? 6.971 -9.779 -13.448 1.00 93.81 188 PRO A O 1
ATOM 1477 N N . LYS A 1 189 ? 8.911 -9.932 -12.312 1.00 94.56 189 LYS A N 1
ATOM 1478 C CA . LYS A 1 189 ? 8.922 -8.536 -11.863 1.00 94.56 189 LYS A CA 1
ATOM 1479 C C . LYS A 1 189 ? 9.241 -7.617 -13.029 1.00 94.56 189 LYS A C 1
ATOM 1481 O O . LYS A 1 189 ? 10.126 -7.904 -13.820 1.00 94.56 189 LYS A O 1
ATOM 1486 N N . ARG A 1 190 ? 8.479 -6.534 -13.131 1.00 92.81 190 ARG A N 1
ATOM 1487 C CA . ARG A 1 190 ? 8.599 -5.515 -14.171 1.00 92.81 190 ARG A CA 1
ATOM 1488 C C . ARG A 1 190 ? 7.913 -4.241 -13.706 1.00 92.81 190 ARG A C 1
ATOM 1490 O O . ARG A 1 190 ? 7.082 -4.282 -12.795 1.00 92.81 190 ARG A O 1
ATOM 1497 N N . GLN A 1 191 ? 8.225 -3.132 -14.360 1.00 93.81 191 GLN A N 1
ATOM 1498 C CA . GLN A 1 191 ? 7.433 -1.917 -14.215 1.00 93.81 191 GLN A CA 1
ATOM 1499 C C . GLN A 1 191 ? 5.974 -2.169 -14.629 1.00 93.81 191 GLN A C 1
ATOM 1501 O O . GLN A 1 191 ? 5.710 -2.847 -15.629 1.00 93.81 191 GLN A O 1
ATOM 1506 N N . TRP A 1 192 ? 5.040 -1.656 -13.830 1.00 94.69 192 TRP A N 1
ATOM 1507 C CA . TRP A 1 192 ? 3.601 -1.842 -13.999 1.00 94.69 192 TRP A CA 1
ATOM 1508 C C . TRP A 1 192 ? 2.859 -0.492 -13.935 1.00 94.69 192 TRP A C 1
ATOM 1510 O O . TRP A 1 192 ? 3.203 0.323 -13.081 1.00 94.69 192 TRP A O 1
ATOM 1520 N N . PRO A 1 193 ? 1.819 -0.242 -14.749 1.00 95.38 193 PRO A N 1
ATOM 1521 C CA . PRO A 1 193 ? 1.311 -1.114 -15.805 1.00 95.38 193 PRO A CA 1
ATOM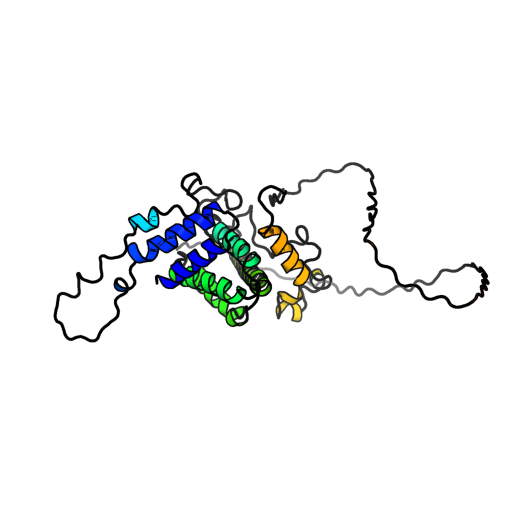 1522 C C . PRO A 1 193 ? 2.295 -1.285 -16.959 1.00 95.38 193 PRO A C 1
ATOM 1524 O O . PRO A 1 193 ? 3.200 -0.488 -17.168 1.00 95.38 193 PRO A O 1
ATOM 1527 N N . THR A 1 194 ? 2.124 -2.364 -17.713 1.00 91.50 194 THR A N 1
ATOM 1528 C CA . THR A 1 194 ? 2.833 -2.525 -18.984 1.00 91.50 194 THR A CA 1
ATOM 1529 C C . THR A 1 194 ? 2.179 -1.637 -20.043 1.00 91.50 194 THR A C 1
ATOM 1531 O O . THR A 1 194 ? 0.998 -1.314 -19.922 1.00 91.50 194 THR A O 1
ATOM 1534 N N . LEU A 1 195 ? 2.894 -1.318 -21.128 1.00 89.38 195 LEU A N 1
ATOM 1535 C CA . LEU A 1 195 ? 2.304 -0.613 -22.277 1.00 89.38 195 LEU A CA 1
ATOM 1536 C C . LEU A 1 195 ? 1.065 -1.314 -22.841 1.00 89.38 195 LEU A C 1
ATOM 1538 O O . LEU A 1 195 ? 0.165 -0.661 -23.345 1.00 89.38 195 LEU A O 1
ATOM 1542 N N . PHE A 1 196 ? 1.009 -2.643 -22.742 1.00 91.31 196 PHE A N 1
ATOM 1543 C CA . PHE A 1 196 ? -0.167 -3.406 -23.146 1.00 91.31 196 PHE A CA 1
ATOM 1544 C C . PHE A 1 196 ? -1.386 -3.106 -22.259 1.00 91.31 196 PHE A C 1
ATOM 1546 O O . PHE A 1 196 ? -2.497 -3.001 -22.763 1.00 91.31 196 PHE A O 1
ATOM 1553 N N . LEU A 1 197 ? -1.180 -2.949 -20.946 1.00 92.56 197 LEU A N 1
ATOM 1554 C CA . LEU A 1 197 ? -2.255 -2.662 -19.992 1.00 92.56 197 LEU A CA 1
ATOM 1555 C C . LEU A 1 197 ? -2.670 -1.188 -19.994 1.00 92.56 197 LEU A C 1
ATOM 1557 O O . LEU A 1 197 ? -3.840 -0.886 -19.786 1.00 92.56 197 LEU A O 1
ATOM 1561 N N . CYS A 1 198 ? -1.723 -0.274 -20.204 1.00 94.88 198 CYS A N 1
ATOM 1562 C CA . CYS A 1 198 ? -2.001 1.153 -20.279 1.00 94.88 198 CYS A CA 1
ATOM 1563 C C . CYS A 1 198 ? -1.040 1.841 -21.262 1.00 94.88 198 CYS A C 1
ATOM 1565 O O . CYS A 1 198 ? 0.013 2.334 -20.850 1.00 94.88 198 CYS A O 1
ATOM 1567 N N . PRO A 1 199 ? -1.397 1.907 -22.558 1.00 92.38 199 PRO A N 1
ATOM 1568 C CA . PRO A 1 199 ? -0.569 2.561 -23.570 1.00 92.38 199 PRO A CA 1
ATOM 1569 C C . PRO A 1 199 ? -0.332 4.049 -23.289 1.00 92.38 199 PRO A C 1
ATOM 1571 O O . PRO A 1 199 ? 0.734 4.561 -23.594 1.00 92.38 199 PRO A O 1
ATOM 1574 N N . LEU A 1 200 ? -1.312 4.723 -22.675 1.00 93.19 200 LEU A N 1
ATOM 1575 C CA . LEU A 1 200 ? -1.266 6.157 -22.365 1.00 93.19 200 LEU A CA 1
ATOM 1576 C C . LEU A 1 200 ? -0.501 6.478 -21.072 1.00 93.19 200 LEU A C 1
ATOM 1578 O O . LEU A 1 200 ? -0.275 7.642 -20.773 1.00 93.19 200 LEU A O 1
ATOM 1582 N N . CYS A 1 201 ? -0.133 5.468 -20.277 1.00 93.94 201 CYS A N 1
ATOM 1583 C CA . CYS A 1 201 ? 0.555 5.695 -19.008 1.00 93.94 201 CYS A CA 1
ATOM 1584 C C . CYS A 1 201 ? 2.041 6.018 -19.190 1.00 93.94 201 CYS A C 1
ATOM 1586 O O . CYS A 1 201 ? 2.635 6.591 -18.283 1.00 93.94 201 CYS A O 1
ATOM 1588 N N . ALA A 1 202 ? 2.658 5.631 -20.307 1.00 88.38 202 ALA A N 1
ATOM 1589 C CA . ALA A 1 202 ? 4.055 5.945 -20.590 1.00 88.38 202 ALA A CA 1
ATOM 1590 C C . ALA A 1 202 ? 4.150 7.221 -21.430 1.00 88.38 202 ALA A C 1
ATOM 1592 O O . ALA A 1 202 ? 3.345 7.418 -22.337 1.00 88.38 202 ALA A O 1
ATOM 1593 N N . GLN A 1 203 ? 5.151 8.057 -21.158 1.00 80.38 203 GLN A N 1
ATOM 1594 C CA . GLN A 1 203 ? 5.434 9.217 -22.005 1.00 80.38 203 GLN A CA 1
ATOM 1595 C C . GLN A 1 203 ? 6.209 8.780 -23.261 1.00 80.38 203 GLN A C 1
ATOM 1597 O O . GLN A 1 203 ? 7.137 7.969 -23.171 1.00 80.38 203 GLN A O 1
ATOM 1602 N N . ASP A 1 204 ? 5.837 9.326 -24.425 1.00 61.31 204 ASP A N 1
ATOM 1603 C CA . ASP A 1 204 ? 6.340 8.935 -25.756 1.00 61.31 204 ASP A CA 1
ATOM 1604 C C . ASP A 1 204 ? 7.882 8.947 -25.867 1.00 61.31 204 ASP A C 1
ATOM 1606 O O . ASP A 1 204 ? 8.477 8.098 -26.537 1.00 61.31 204 ASP A O 1
ATOM 1610 N N . ASP A 1 205 ? 8.549 9.845 -25.139 1.00 54.91 205 ASP A N 1
ATOM 1611 C CA . ASP A 1 205 ? 10.004 10.030 -25.192 1.00 54.91 205 ASP A CA 1
ATOM 1612 C C . ASP A 1 205 ? 10.781 9.068 -24.271 1.00 54.91 205 ASP A C 1
ATOM 1614 O O . ASP A 1 205 ? 11.984 8.847 -24.452 1.00 54.91 205 ASP A O 1
ATOM 1618 N N . ALA A 1 206 ? 10.115 8.439 -23.298 1.00 53.09 206 ALA A N 1
ATOM 1619 C CA . ALA A 1 206 ? 10.755 7.613 -22.272 1.00 53.09 206 ALA A CA 1
ATOM 1620 C C . ALA A 1 206 ? 11.131 6.208 -22.765 1.00 53.09 206 ALA A C 1
ATOM 1622 O O . ALA A 1 206 ? 12.106 5.612 -22.307 1.00 53.09 206 ALA A O 1
ATOM 1623 N N . MET A 1 207 ? 10.402 5.690 -23.757 1.00 49.47 207 MET A N 1
ATOM 1624 C CA . MET A 1 207 ? 10.768 4.451 -24.455 1.00 49.47 207 MET A CA 1
ATOM 1625 C C . MET A 1 207 ? 11.924 4.658 -25.446 1.00 49.47 207 MET A C 1
ATOM 1627 O O . MET A 1 207 ? 12.626 3.701 -25.769 1.00 49.47 207 MET A O 1
ATOM 1631 N N . ALA A 1 208 ? 12.148 5.894 -25.910 1.00 45.38 208 ALA A N 1
ATOM 1632 C CA . ALA A 1 208 ? 13.218 6.241 -26.845 1.00 45.38 208 ALA A CA 1
ATOM 1633 C C . ALA A 1 208 ? 14.540 6.627 -26.152 1.00 45.38 208 ALA A C 1
ATOM 1635 O O . ALA A 1 208 ? 15.587 6.639 -26.799 1.00 45.38 208 ALA A O 1
ATOM 1636 N N . THR A 1 209 ? 14.510 6.936 -24.851 1.00 43.78 209 THR A N 1
ATOM 1637 C CA . THR A 1 209 ? 15.634 7.560 -24.129 1.00 43.78 209 THR A CA 1
ATOM 1638 C C . THR A 1 209 ? 16.006 6.857 -22.823 1.00 43.78 209 THR A C 1
ATOM 1640 O O . THR A 1 209 ? 16.578 7.486 -21.936 1.00 43.78 209 THR A O 1
ATOM 1643 N N . ALA A 1 210 ? 15.783 5.542 -22.709 1.00 48.50 210 ALA A N 1
ATOM 1644 C CA . ALA A 1 210 ? 16.234 4.736 -21.561 1.00 48.50 210 ALA A CA 1
ATOM 1645 C C . ALA A 1 210 ? 17.762 4.809 -21.278 1.00 48.50 210 ALA A C 1
ATOM 1647 O O . ALA A 1 210 ? 18.217 4.316 -20.249 1.00 48.50 210 ALA A O 1
ATOM 1648 N N . ASP A 1 211 ? 18.531 5.463 -22.158 1.00 46.97 211 ASP A N 1
ATOM 1649 C CA . ASP A 1 211 ? 19.955 5.791 -22.015 1.00 46.97 211 ASP A CA 1
ATOM 1650 C C . ASP A 1 211 ? 20.232 7.249 -21.559 1.00 46.97 211 ASP A C 1
ATOM 1652 O O . ASP A 1 211 ? 21.390 7.665 -21.481 1.00 46.97 211 ASP A O 1
ATOM 1656 N N . SER A 1 212 ? 19.207 8.061 -21.276 1.00 52.97 212 SER A N 1
ATOM 1657 C CA . SER A 1 212 ? 19.371 9.445 -20.809 1.00 52.97 212 SER A CA 1
ATOM 1658 C C . SER A 1 212 ? 19.565 9.508 -19.289 1.00 52.97 212 SER A C 1
ATOM 1660 O O . SER A 1 212 ? 18.849 8.881 -18.508 1.00 52.97 212 SER A O 1
ATOM 1662 N N . ALA A 1 213 ? 20.553 10.293 -18.850 1.00 55.28 213 ALA A N 1
ATOM 1663 C CA . ALA A 1 213 ? 20.880 10.465 -17.433 1.00 55.28 213 ALA A CA 1
ATOM 1664 C C . ALA A 1 213 ? 19.735 11.104 -16.615 1.00 55.28 213 ALA A C 1
ATOM 1666 O O . ALA A 1 213 ? 19.683 10.932 -15.400 1.00 55.28 213 ALA A O 1
ATOM 1667 N N . GLU A 1 214 ? 18.810 11.805 -17.275 1.00 48.59 214 GLU A N 1
ATOM 1668 C CA . GLU A 1 214 ? 17.675 12.497 -16.655 1.00 48.59 214 GLU A CA 1
ATOM 1669 C C . GLU A 1 214 ? 16.551 11.521 -16.270 1.00 48.59 214 GLU A C 1
ATOM 1671 O O . GLU A 1 214 ? 16.095 11.552 -15.126 1.00 48.59 214 GLU A O 1
ATOM 1676 N N . ALA A 1 215 ? 16.196 10.560 -17.133 1.00 48.97 215 ALA A N 1
ATOM 1677 C CA . ALA A 1 215 ? 15.241 9.493 -16.800 1.00 48.97 215 ALA A CA 1
ATOM 1678 C C . ALA A 1 215 ? 15.763 8.543 -15.702 1.00 48.97 215 ALA A C 1
ATOM 1680 O O . ALA A 1 215 ? 14.988 7.952 -14.952 1.00 48.97 215 ALA A O 1
ATOM 1681 N N . ALA A 1 216 ? 17.088 8.417 -15.568 1.00 51.50 216 ALA A N 1
ATOM 1682 C CA . ALA A 1 216 ? 17.710 7.694 -14.459 1.00 51.50 216 ALA A CA 1
ATOM 1683 C C . ALA A 1 216 ? 17.644 8.464 -13.123 1.00 51.50 216 ALA A C 1
ATOM 1685 O O . ALA A 1 216 ? 17.788 7.850 -12.064 1.00 51.50 216 ALA A O 1
ATOM 1686 N N . SER A 1 217 ? 17.451 9.788 -13.170 1.00 55.22 217 SER A N 1
ATOM 1687 C CA . SER A 1 217 ? 17.435 10.665 -11.993 1.00 55.22 217 SER A CA 1
ATOM 1688 C C . SER A 1 217 ? 16.042 10.865 -11.389 1.00 55.22 217 SER A C 1
ATOM 1690 O O . SER A 1 217 ? 15.942 11.039 -10.175 1.00 55.22 217 SER A O 1
ATOM 1692 N N . ASP A 1 218 ? 14.983 10.763 -12.198 1.00 62.25 218 ASP A N 1
ATOM 1693 C CA . ASP A 1 218 ? 13.594 10.777 -11.738 1.00 62.25 218 ASP A CA 1
ATOM 1694 C C . ASP A 1 218 ? 12.760 9.722 -12.500 1.00 62.25 218 ASP A C 1
ATOM 1696 O O . ASP A 1 218 ? 12.435 9.917 -13.676 1.00 62.25 218 ASP A O 1
ATOM 1700 N N . PRO A 1 219 ? 12.403 8.595 -11.848 1.00 65.06 219 PRO A N 1
ATOM 1701 C CA . PRO A 1 219 ? 11.612 7.529 -12.459 1.00 65.06 219 PRO A CA 1
ATOM 1702 C C . PRO A 1 219 ? 10.249 8.002 -12.975 1.00 65.06 219 PRO A C 1
ATOM 1704 O O . PRO A 1 219 ? 9.716 7.395 -13.908 1.00 65.06 219 PRO A O 1
ATOM 1707 N N . ASP A 1 220 ? 9.688 9.070 -12.395 1.00 70.62 220 ASP A N 1
ATOM 1708 C CA . ASP A 1 220 ? 8.373 9.594 -12.764 1.00 70.62 220 ASP A CA 1
ATOM 1709 C C . ASP A 1 220 ? 8.371 10.253 -14.146 1.00 70.62 220 ASP A C 1
ATOM 1711 O O . ASP A 1 220 ? 7.326 10.282 -14.792 1.00 70.62 220 ASP A O 1
ATOM 1715 N N . LEU A 1 221 ? 9.525 10.708 -14.651 1.00 69.94 221 LEU A N 1
ATOM 1716 C CA . LEU A 1 221 ? 9.633 11.326 -15.981 1.00 69.94 221 LEU A CA 1
ATOM 1717 C C . LEU A 1 221 ? 9.243 10.372 -17.115 1.00 69.94 221 LEU A C 1
ATOM 1719 O O . LEU A 1 221 ? 8.941 10.812 -18.220 1.00 69.94 221 LEU A O 1
ATOM 1723 N N . SER A 1 222 ? 9.226 9.064 -16.847 1.00 82.88 222 SER A N 1
ATOM 1724 C CA . SER A 1 222 ? 8.790 8.063 -17.819 1.00 82.88 222 SER A CA 1
ATOM 1725 C C . SER A 1 222 ? 7.275 7.840 -17.880 1.00 82.88 222 SER A C 1
ATOM 1727 O O . SER A 1 222 ? 6.801 7.148 -18.785 1.00 82.88 222 SER A O 1
ATOM 1729 N N . TRP A 1 223 ? 6.507 8.444 -16.966 1.00 90.69 223 TRP A N 1
ATOM 1730 C CA . TRP A 1 223 ? 5.083 8.165 -16.776 1.00 90.69 223 TRP A CA 1
ATOM 1731 C C . TRP A 1 223 ? 4.210 9.409 -16.887 1.00 90.69 223 TRP A C 1
ATOM 1733 O O . TRP A 1 223 ? 4.516 10.455 -16.322 1.00 90.69 223 TRP A O 1
ATOM 1743 N N . ASP A 1 224 ? 3.067 9.284 -17.552 1.00 94.06 224 ASP A N 1
ATOM 1744 C CA . ASP A 1 224 ? 1.988 10.259 -17.433 1.00 94.06 224 ASP A CA 1
ATOM 1745 C C . ASP A 1 224 ? 1.169 9.943 -16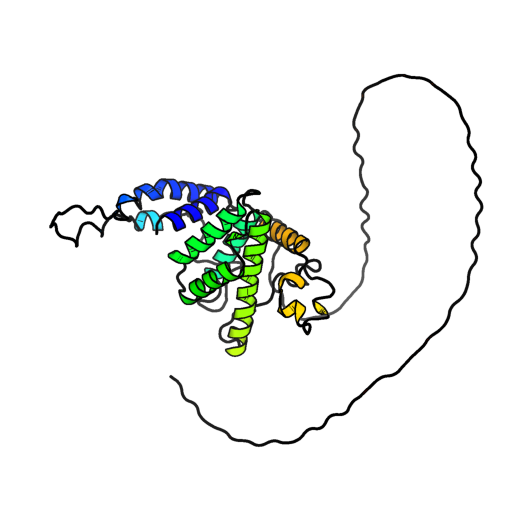.173 1.00 94.06 224 ASP A C 1
ATOM 1747 O O . ASP A 1 224 ? 0.386 8.991 -16.119 1.00 94.06 224 ASP A O 1
ATOM 1751 N N . LEU A 1 225 ? 1.378 10.738 -15.122 1.00 94.69 225 LEU A N 1
ATOM 1752 C CA . LEU A 1 225 ? 0.782 10.499 -13.809 1.00 94.69 225 LEU A CA 1
ATOM 1753 C C . LEU A 1 225 ? -0.740 10.696 -13.778 1.00 94.69 225 LEU A C 1
ATOM 1755 O O . LEU A 1 225 ? -1.393 10.152 -12.883 1.00 94.69 225 LEU A O 1
ATOM 1759 N N . GLU A 1 226 ? -1.319 11.438 -14.727 1.00 95.50 226 GLU A N 1
ATOM 1760 C CA . GLU A 1 226 ? -2.774 11.542 -14.846 1.00 95.50 226 GLU A CA 1
ATOM 1761 C C . GLU A 1 226 ? -3.345 10.227 -15.368 1.00 95.50 226 GLU A C 1
ATOM 1763 O O . GLU A 1 226 ? -4.226 9.644 -14.730 1.00 95.50 226 GLU A O 1
ATOM 1768 N N . TYR A 1 227 ? -2.789 9.703 -16.466 1.00 96.19 227 TYR A N 1
ATOM 1769 C CA . TYR A 1 227 ? -3.230 8.420 -17.013 1.00 96.19 227 TYR A CA 1
ATOM 1770 C C . TYR A 1 227 ? -2.936 7.254 -16.072 1.00 96.19 227 TYR A C 1
ATOM 1772 O O . TYR A 1 227 ? -3.791 6.379 -15.917 1.00 96.19 227 TYR A O 1
ATOM 1780 N N . VAL A 1 228 ? -1.791 7.258 -15.379 1.00 97.00 228 VAL A N 1
ATOM 1781 C CA . VAL A 1 228 ? -1.493 6.269 -14.332 1.00 97.00 228 VAL A CA 1
ATOM 1782 C C . VAL A 1 228 ? -2.545 6.328 -13.232 1.00 97.00 228 VAL A C 1
ATOM 1784 O O . VAL A 1 228 ? -3.096 5.292 -12.866 1.00 97.00 228 VAL A O 1
ATOM 1787 N N . HIS A 1 229 ? -2.869 7.515 -12.716 1.00 97.44 229 HIS A N 1
ATOM 1788 C CA . HIS A 1 229 ? -3.883 7.642 -11.674 1.00 97.44 229 HIS A CA 1
ATOM 1789 C C . HIS A 1 229 ? -5.262 7.155 -12.146 1.00 97.44 229 HIS A C 1
ATOM 1791 O O . HIS A 1 229 ? -5.911 6.389 -11.433 1.00 97.44 229 HIS A O 1
ATOM 1797 N N . SER A 1 230 ? -5.695 7.539 -13.350 1.00 97.31 230 SER A N 1
ATOM 1798 C CA . SER A 1 230 ? -6.952 7.058 -13.936 1.00 97.31 230 SER A CA 1
ATOM 1799 C C . SER A 1 230 ? -6.971 5.538 -14.098 1.00 97.31 230 SER A C 1
ATOM 1801 O O . SER A 1 230 ? -7.964 4.896 -13.758 1.00 97.31 230 SER A O 1
ATOM 1803 N N . PHE A 1 231 ? -5.869 4.950 -14.565 1.00 97.31 231 PHE A N 1
ATOM 1804 C CA . PHE A 1 231 ? -5.726 3.505 -14.686 1.00 97.31 231 PHE A CA 1
ATOM 1805 C C . PHE A 1 231 ? -5.810 2.808 -13.322 1.00 97.31 231 PHE A C 1
ATOM 1807 O O . PHE A 1 231 ? -6.572 1.855 -13.180 1.00 97.31 231 PHE A O 1
ATOM 1814 N N . LEU A 1 232 ? -5.093 3.301 -12.305 1.00 97.94 232 LEU A N 1
ATOM 1815 C CA . LEU A 1 232 ? -5.147 2.767 -10.939 1.00 97.94 232 LEU A CA 1
ATOM 1816 C C . LEU A 1 232 ? -6.565 2.822 -10.374 1.00 97.94 232 LEU A C 1
ATOM 1818 O O . LEU A 1 232 ? -7.046 1.833 -9.822 1.00 97.94 232 LEU A O 1
ATOM 1822 N N . TYR A 1 233 ? -7.230 3.969 -10.521 1.00 96.31 233 TYR A N 1
ATOM 1823 C CA . TYR A 1 233 ? -8.592 4.143 -10.045 1.00 96.31 233 TYR A CA 1
ATOM 1824 C C . TYR A 1 233 ? -9.524 3.134 -10.709 1.00 96.31 233 TYR A C 1
ATOM 1826 O O . TYR A 1 233 ? -10.202 2.409 -10.000 1.00 96.31 233 TYR A O 1
ATOM 1834 N N . ASN A 1 234 ? -9.518 3.003 -12.035 1.00 95.38 234 ASN A N 1
ATOM 1835 C CA . ASN A 1 234 ? -10.406 2.054 -12.713 1.00 95.38 234 ASN A CA 1
ATOM 1836 C C . ASN A 1 234 ? -10.062 0.600 -12.352 1.00 95.38 234 ASN A C 1
ATOM 1838 O O . ASN A 1 234 ? -10.923 -0.137 -11.881 1.00 95.38 234 ASN A O 1
ATOM 1842 N N . PHE A 1 235 ? -8.786 0.218 -12.453 1.00 95.38 235 PHE A N 1
ATOM 1843 C CA . PHE A 1 235 ? -8.329 -1.150 -12.201 1.00 95.38 235 PHE A CA 1
ATOM 1844 C C . PHE A 1 235 ? -8.674 -1.636 -10.790 1.00 95.38 235 PHE A C 1
ATOM 1846 O O . PHE A 1 235 ? -9.098 -2.775 -10.606 1.00 95.38 235 PHE A O 1
ATOM 1853 N N . TYR A 1 236 ? -8.490 -0.781 -9.781 1.00 95.38 236 TYR A N 1
ATOM 1854 C CA . TYR A 1 236 ? -8.738 -1.162 -8.396 1.00 95.38 236 TYR A CA 1
ATOM 1855 C C . TYR A 1 236 ? -10.132 -0.793 -7.904 1.00 95.38 236 TYR A C 1
ATOM 1857 O O . TYR A 1 236 ? -10.545 -1.383 -6.908 1.00 95.38 236 TYR A O 1
ATOM 1865 N N . ASN A 1 237 ? -10.848 0.155 -8.524 1.00 88.50 237 ASN A N 1
ATOM 1866 C CA . ASN A 1 237 ? -12.166 0.609 -8.071 1.00 88.50 237 ASN A CA 1
ATOM 1867 C C . ASN A 1 237 ? -13.351 -0.127 -8.715 1.00 88.50 237 ASN A C 1
ATOM 1869 O O . ASN A 1 237 ? -14.445 -0.090 -8.148 1.00 88.50 237 ASN A O 1
ATOM 1873 N N . GLU A 1 238 ? -13.151 -0.816 -9.842 1.00 76.50 238 GLU A N 1
ATOM 1874 C CA . GLU A 1 238 ? -14.234 -1.533 -10.516 1.00 76.50 238 GLU A CA 1
ATOM 1875 C C . GLU A 1 238 ? -14.878 -2.616 -9.621 1.00 76.50 238 GLU A C 1
ATOM 1877 O O . GLU A 1 238 ? -14.177 -3.372 -8.937 1.00 76.50 238 GLU A O 1
ATOM 1882 N N . PRO A 1 239 ? -16.223 -2.682 -9.564 1.00 56.34 239 PRO A N 1
ATOM 1883 C CA . PRO A 1 239 ? -16.925 -3.725 -8.829 1.00 56.34 239 PRO A CA 1
ATOM 1884 C C . PRO A 1 239 ? -16.703 -5.082 -9.505 1.00 56.34 239 PRO A C 1
ATOM 1886 O O . PRO A 1 239 ? -16.743 -5.190 -10.729 1.00 56.34 239 PRO A O 1
ATOM 1889 N N . GLU A 1 240 ? -16.495 -6.132 -8.705 1.00 50.06 240 GLU A N 1
ATOM 1890 C CA . GLU A 1 240 ? -16.335 -7.500 -9.211 1.00 50.06 240 GLU A CA 1
ATOM 1891 C C . GLU A 1 240 ? -17.502 -7.867 -10.148 1.00 50.06 240 GLU A C 1
ATOM 1893 O O . GLU A 1 240 ? -18.647 -7.989 -9.711 1.00 50.06 240 GLU A O 1
ATOM 1898 N N . GLY A 1 241 ? -17.209 -7.996 -11.448 1.00 48.94 241 GLY A N 1
ATOM 1899 C CA . GLY A 1 241 ? -18.204 -8.291 -12.484 1.00 48.94 241 GLY A CA 1
ATOM 1900 C C . GLY A 1 241 ? -17.918 -7.710 -13.875 1.00 48.94 241 GLY A C 1
ATOM 1901 O O . GLY A 1 241 ? -18.466 -8.228 -14.845 1.00 48.94 241 GLY A O 1
ATOM 1902 N N . SER A 1 242 ? -17.041 -6.707 -14.016 1.00 39.88 242 SER A N 1
ATOM 1903 C CA . SER A 1 242 ? -16.639 -6.138 -15.318 1.00 39.88 242 SER A CA 1
ATOM 1904 C C . SER A 1 242 ? -15.175 -6.429 -15.669 1.00 39.88 242 SER A C 1
ATOM 1906 O O . SER A 1 242 ? -14.332 -5.555 -15.667 1.00 39.88 242 SER A O 1
ATOM 1908 N N . GLY A 1 243 ? -14.865 -7.690 -15.977 1.00 37.97 243 GLY A N 1
ATOM 1909 C CA . GLY A 1 243 ? -13.800 -8.068 -16.922 1.00 37.97 243 GLY A CA 1
ATOM 1910 C C . GLY A 1 243 ? -12.451 -7.336 -16.857 1.00 37.97 243 GLY A C 1
ATOM 1911 O O . GLY A 1 243 ? -12.121 -6.561 -17.747 1.00 37.97 243 GLY A O 1
ATOM 1912 N N . GLY A 1 244 ? -11.616 -7.719 -15.893 1.00 37.66 244 GLY A N 1
ATOM 1913 C CA . GLY A 1 244 ? -10.182 -7.439 -15.881 1.00 37.66 244 GLY A CA 1
ATOM 1914 C C . GLY A 1 244 ? -9.385 -8.682 -15.504 1.00 37.66 244 GLY A C 1
ATOM 1915 O O . GLY A 1 244 ? -8.606 -8.660 -14.555 1.00 37.66 244 GLY A O 1
ATOM 1916 N N . SER A 1 245 ? -9.620 -9.796 -16.201 1.00 41.16 245 SER A N 1
ATOM 1917 C CA . SER A 1 245 ? -8.815 -11.016 -16.113 1.00 41.16 245 SER A CA 1
ATOM 1918 C C . SER A 1 245 ? -7.390 -10.714 -16.584 1.00 41.16 245 SER A C 1
ATOM 1920 O O . SER A 1 245 ? -7.036 -10.964 -17.729 1.00 41.16 245 SER A O 1
ATOM 1922 N N . GLY A 1 246 ? -6.549 -10.156 -15.716 1.00 39.91 246 GLY A N 1
ATOM 1923 C CA . GLY A 1 246 ? -5.115 -9.997 -15.954 1.00 39.91 246 GLY A CA 1
ATOM 1924 C C . GLY A 1 246 ? -4.377 -11.332 -15.840 1.00 39.91 246 GLY A C 1
ATOM 1925 O O . GLY A 1 246 ? -3.415 -11.441 -15.083 1.00 39.91 246 GLY A O 1
ATOM 1926 N N . ALA A 1 247 ? -4.862 -12.360 -16.538 1.00 37.09 247 ALA A N 1
ATOM 1927 C CA . ALA A 1 247 ? -4.104 -13.564 -16.812 1.00 37.09 247 ALA A CA 1
ATOM 1928 C C . ALA A 1 247 ? -3.107 -13.215 -17.920 1.00 37.09 247 ALA A C 1
ATOM 1930 O O . ALA A 1 247 ? -3.491 -12.796 -19.009 1.00 37.09 247 ALA A O 1
ATOM 1931 N N . GLY A 1 248 ? -1.816 -13.343 -17.625 1.00 35.50 248 GLY A N 1
ATOM 1932 C CA . GLY A 1 248 ? -0.809 -13.397 -18.671 1.00 35.50 248 GLY A CA 1
ATOM 1933 C C . GLY A 1 248 ? -1.047 -14.658 -19.491 1.00 35.50 248 GLY A C 1
ATOM 1934 O O . GLY A 1 248 ? -0.652 -15.742 -19.072 1.00 35.50 248 GLY A O 1
ATOM 1935 N N . GLU A 1 249 ? -1.706 -14.522 -20.634 1.00 33.56 249 GLU A N 1
ATOM 1936 C CA . GLU A 1 249 ? -1.681 -15.546 -21.668 1.00 33.56 249 GLU A CA 1
ATOM 1937 C C . GLU A 1 249 ? -0.432 -15.329 -22.521 1.00 33.56 249 GLU A C 1
ATOM 1939 O O . GLU A 1 249 ? -0.188 -14.253 -23.074 1.00 33.56 249 GLU A O 1
ATOM 1944 N N . GLY A 1 250 ? 0.413 -16.360 -22.542 1.00 29.91 250 GLY A N 1
ATOM 1945 C CA . GLY A 1 250 ? 1.583 -16.432 -23.397 1.00 29.91 250 GLY A CA 1
ATOM 1946 C C . GLY A 1 250 ? 1.166 -16.380 -24.861 1.00 29.91 250 GLY A C 1
ATOM 1947 O O . GLY A 1 250 ? 0.276 -17.107 -25.294 1.00 29.91 250 GLY A O 1
ATOM 1948 N N . ALA A 1 251 ? 1.827 -15.513 -25.620 1.00 28.34 251 ALA A N 1
ATOM 1949 C CA . ALA A 1 251 ? 1.707 -15.485 -27.063 1.00 28.34 251 ALA A CA 1
ATOM 1950 C C . ALA A 1 251 ? 2.493 -16.663 -27.661 1.00 28.34 251 ALA A C 1
ATOM 1952 O O . ALA A 1 251 ? 3.715 -16.596 -27.792 1.00 28.34 251 ALA A O 1
ATOM 1953 N N . GLU A 1 252 ? 1.781 -17.717 -28.050 1.00 27.33 252 GLU A N 1
ATOM 1954 C CA . GLU A 1 252 ? 2.147 -18.551 -29.196 1.00 27.33 252 GLU A CA 1
ATOM 1955 C C . GLU A 1 252 ? 1.218 -18.153 -30.349 1.00 27.33 252 GLU A C 1
ATOM 1957 O O . GLU A 1 252 ? 0.009 -18.008 -30.170 1.00 27.33 252 GLU A O 1
ATOM 1962 N N . GLY A 1 253 ? 1.803 -17.832 -31.502 1.00 26.20 253 GLY A N 1
ATOM 1963 C CA . GLY A 1 253 ? 1.083 -17.226 -32.617 1.00 26.20 253 GLY A CA 1
ATOM 1964 C C . GLY A 1 253 ? 0.398 -18.239 -33.523 1.00 26.20 253 GLY A C 1
ATOM 1965 O O . GLY A 1 253 ? 0.908 -19.332 -33.697 1.00 26.20 253 GLY A O 1
ATOM 1966 N N . GLU A 1 254 ? -0.668 -17.810 -34.199 1.00 23.39 254 GLU A N 1
ATOM 1967 C CA . GLU A 1 254 ? -0.830 -18.045 -35.635 1.00 23.39 254 GLU A CA 1
ATOM 1968 C C . GLU A 1 254 ? -1.854 -17.071 -36.240 1.00 23.39 254 GLU A C 1
ATOM 1970 O O . GLU A 1 254 ? -2.786 -16.604 -35.588 1.00 23.39 254 GLU A O 1
ATOM 1975 N N . SER A 1 255 ? -1.616 -16.707 -37.496 1.00 26.75 255 SER A N 1
ATOM 1976 C CA . SER A 1 255 ? -2.396 -15.784 -38.322 1.00 26.75 255 SER A CA 1
ATOM 1977 C C . SER A 1 255 ? -3.786 -16.308 -38.698 1.00 26.75 255 SER A C 1
ATOM 1979 O O . SER A 1 255 ? -3.917 -17.507 -38.914 1.00 26.75 255 SER A O 1
ATOM 1981 N N . ILE A 1 256 ? -4.750 -15.401 -38.937 1.00 29.28 256 ILE A N 1
ATOM 1982 C CA . ILE A 1 256 ? -5.558 -15.247 -40.179 1.00 29.28 256 ILE A CA 1
ATOM 1983 C C . ILE A 1 256 ? -6.707 -14.230 -39.953 1.00 29.28 256 ILE A C 1
ATOM 1985 O O . ILE A 1 256 ? -7.478 -14.356 -39.012 1.00 29.28 256 ILE A O 1
ATOM 1989 N N . GLY A 1 257 ? -6.864 -13.278 -40.888 1.00 23.70 257 GLY A N 1
ATOM 1990 C CA . GLY A 1 257 ? -8.177 -12.971 -41.493 1.00 23.70 257 GLY A CA 1
ATOM 1991 C C . GLY A 1 257 ? -9.080 -11.863 -40.922 1.00 23.70 257 GLY A C 1
ATOM 1992 O O . GLY A 1 257 ? -9.976 -12.138 -40.143 1.00 23.70 257 GLY A O 1
ATOM 1993 N N . ALA A 1 258 ? -8.901 -10.648 -41.454 1.00 23.94 258 ALA A N 1
ATOM 1994 C CA . ALA A 1 258 ? -9.897 -9.696 -41.993 1.00 23.94 258 ALA A CA 1
ATOM 1995 C C . ALA A 1 258 ? -11.328 -9.520 -41.402 1.00 23.94 258 ALA A C 1
ATOM 1997 O O . ALA A 1 258 ? -12.117 -10.452 -41.311 1.00 23.94 258 ALA A O 1
ATOM 1998 N N . GLY A 1 259 ? -11.713 -8.235 -41.281 1.00 23.83 259 GLY A N 1
ATOM 1999 C CA . GLY A 1 259 ? -13.092 -7.706 -41.201 1.00 23.83 259 GLY A CA 1
ATOM 2000 C C . GLY A 1 259 ? -13.326 -6.964 -39.880 1.00 23.83 259 GLY A C 1
ATOM 2001 O O . GLY A 1 259 ? -13.250 -7.573 -38.829 1.00 23.83 259 GLY A O 1
ATOM 2002 N N . GLY A 1 260 ? -13.513 -5.645 -39.791 1.00 23.06 260 GLY A N 1
ATOM 2003 C CA . GLY A 1 260 ? -14.328 -4.748 -40.607 1.00 23.06 260 GLY A CA 1
ATOM 2004 C C . GLY A 1 260 ? -15.530 -4.313 -39.757 1.00 23.06 260 GLY A C 1
ATOM 2005 O O . GLY A 1 260 ? -16.406 -5.129 -39.506 1.00 23.06 260 GLY A O 1
ATOM 2006 N N . GLY A 1 261 ? -15.580 -3.058 -39.293 1.00 24.55 261 GLY A N 1
ATOM 2007 C CA . GLY A 1 261 ? -16.745 -2.567 -38.543 1.00 24.55 261 GLY A CA 1
ATOM 2008 C C . GLY A 1 261 ? -16.507 -1.282 -37.757 1.00 24.55 261 GLY A C 1
ATOM 2009 O O . GLY A 1 261 ? -16.217 -1.318 -36.568 1.00 24.55 261 GLY A O 1
ATOM 2010 N N . ALA A 1 262 ? -16.647 -0.143 -38.433 1.00 27.84 262 ALA A N 1
ATOM 2011 C CA . ALA A 1 262 ? -16.733 1.173 -37.814 1.00 27.84 262 ALA A CA 1
ATOM 2012 C C . ALA A 1 262 ? -18.061 1.327 -37.049 1.00 27.84 262 ALA A C 1
ATOM 2014 O O . ALA A 1 262 ? -19.128 1.087 -37.612 1.00 27.84 262 ALA A O 1
ATOM 2015 N N . GLY A 1 263 ? -17.996 1.775 -35.793 1.00 27.03 263 GLY A N 1
ATOM 2016 C CA . GLY A 1 263 ? -19.152 2.127 -34.966 1.00 27.03 263 GLY A CA 1
ATOM 2017 C C . GLY A 1 263 ? -19.087 3.593 -34.544 1.00 27.03 263 GLY A C 1
ATOM 2018 O O . GLY A 1 263 ? -18.310 3.965 -33.673 1.00 27.03 263 GLY A O 1
ATOM 2019 N N . ARG A 1 264 ? -19.892 4.419 -35.212 1.00 26.98 264 ARG A N 1
ATOM 2020 C CA . ARG A 1 264 ? -20.128 5.849 -34.970 1.00 26.98 264 ARG A CA 1
ATOM 2021 C C . ARG A 1 264 ? -20.969 6.026 -33.700 1.00 26.98 264 ARG A C 1
ATOM 2023 O O . ARG A 1 264 ? -22.011 5.391 -33.589 1.00 26.98 264 ARG A O 1
ATOM 2030 N N . VAL A 1 265 ? -20.566 6.912 -32.789 1.00 29.78 265 VAL A N 1
ATOM 2031 C CA . VAL A 1 265 ? -21.389 7.316 -31.634 1.00 29.78 265 VAL A CA 1
ATOM 2032 C C . VAL A 1 265 ? -22.111 8.625 -31.974 1.00 29.78 265 VAL A C 1
ATOM 2034 O O . VAL A 1 265 ? -21.468 9.645 -32.219 1.00 29.78 265 VAL A O 1
ATOM 2037 N N . GLU A 1 266 ? -23.444 8.578 -32.033 1.00 27.03 266 GLU A N 1
ATOM 2038 C CA . GLU A 1 266 ? -24.330 9.748 -32.066 1.00 27.03 266 GLU A CA 1
ATOM 2039 C C . GLU A 1 266 ? -24.525 10.313 -30.651 1.00 27.03 266 GLU A C 1
ATOM 2041 O O . GLU A 1 266 ? -24.772 9.577 -29.697 1.00 27.03 266 GLU A O 1
ATOM 2046 N N . MET A 1 267 ? -24.450 11.639 -30.529 1.00 28.02 267 MET A N 1
ATOM 2047 C CA . MET A 1 267 ? -24.800 12.391 -29.324 1.00 28.02 267 MET A CA 1
ATOM 2048 C C . MET A 1 267 ? -26.303 12.698 -29.326 1.00 28.02 267 MET A C 1
ATOM 2050 O O . MET A 1 267 ? -26.781 13.466 -30.161 1.00 28.02 267 MET A O 1
ATOM 2054 N N . VAL A 1 268 ? -27.041 12.129 -28.371 1.00 31.94 268 VAL A N 1
ATOM 2055 C CA . VAL A 1 268 ? -28.444 12.471 -28.092 1.00 31.94 268 VAL A CA 1
ATOM 2056 C C . VAL A 1 268 ? -28.506 13.676 -27.149 1.00 31.94 268 VAL A C 1
ATOM 2058 O O . VAL A 1 268 ? -27.827 13.726 -26.125 1.00 31.94 268 VAL A O 1
ATOM 2061 N N . GLY A 1 269 ? -29.325 14.657 -27.534 1.00 26.53 269 GLY A N 1
ATOM 2062 C CA . GLY A 1 269 ? -29.478 15.951 -26.877 1.00 26.53 269 GLY A CA 1
ATOM 2063 C C . GLY A 1 269 ? -30.224 15.932 -25.541 1.00 26.53 269 GLY A C 1
ATOM 2064 O O . GLY A 1 269 ? -31.025 15.045 -25.243 1.00 26.53 269 GLY A O 1
ATOM 2065 N N . ARG A 1 270 ? -29.993 16.993 -24.759 1.00 29.88 270 ARG A N 1
ATOM 2066 C CA . ARG A 1 270 ? -30.719 17.315 -23.529 1.00 29.88 270 ARG A CA 1
ATOM 2067 C C . ARG A 1 270 ? -31.614 18.533 -23.758 1.00 29.88 270 ARG A C 1
ATOM 2069 O O . ARG A 1 270 ? -31.189 19.535 -24.326 1.00 29.88 270 ARG A O 1
ATOM 2076 N N . ARG A 1 271 ? -32.863 18.407 -23.312 1.00 30.91 271 ARG A N 1
ATOM 2077 C CA . ARG A 1 271 ? -33.954 19.380 -23.403 1.00 30.91 271 ARG A CA 1
ATOM 2078 C C . ARG A 1 271 ? -34.297 19.847 -21.987 1.00 30.91 271 ARG A C 1
ATOM 2080 O O . ARG A 1 271 ? -34.727 19.029 -21.188 1.00 30.91 271 ARG A O 1
ATOM 2087 N N . GLU A 1 272 ? -34.156 21.138 -21.719 1.00 34.22 272 GLU A N 1
ATOM 2088 C CA . GLU A 1 272 ? -34.788 21.909 -20.631 1.00 34.22 272 GLU A CA 1
ATOM 2089 C C . GLU A 1 272 ? -35.077 23.292 -21.271 1.00 34.22 272 GLU A C 1
ATOM 2091 O O . GLU A 1 272 ? -34.266 23.774 -22.052 1.00 34.22 272 GLU A O 1
ATOM 2096 N N . GLY A 1 273 ? -36.205 23.988 -21.136 1.00 30.69 273 GLY A N 1
ATOM 2097 C CA . GLY A 1 273 ? -37.325 23.842 -20.220 1.00 30.69 273 GLY A CA 1
ATOM 2098 C C . GLY A 1 273 ? -37.701 25.190 -19.584 1.00 30.69 273 GLY A C 1
ATOM 2099 O O . GLY A 1 273 ? -37.560 25.315 -18.383 1.00 30.69 273 GLY A O 1
ATOM 2100 N N . GLY A 1 274 ? -38.213 26.153 -20.371 1.00 29.39 274 GLY A N 1
ATOM 2101 C CA . GLY A 1 274 ? -39.186 27.176 -19.930 1.00 29.39 274 GLY A CA 1
ATOM 2102 C C . GLY A 1 274 ? -38.698 28.465 -19.235 1.00 29.39 274 GLY A C 1
ATOM 2103 O O . GLY A 1 274 ? -37.828 28.441 -18.378 1.00 29.39 274 GLY A O 1
ATOM 2104 N N . GLY A 1 275 ? -39.363 29.587 -19.556 1.00 29.58 275 GLY A N 1
ATOM 2105 C CA . GLY A 1 275 ? -39.383 30.814 -18.738 1.00 29.58 275 GLY A CA 1
ATOM 2106 C C . GLY A 1 275 ? -39.226 32.111 -19.541 1.00 29.58 275 GLY A C 1
ATOM 2107 O O . GLY A 1 275 ? -38.122 32.453 -19.936 1.00 29.58 275 GLY A O 1
ATOM 2108 N N . GLY A 1 276 ? -40.334 32.808 -19.811 1.00 29.34 276 GLY A N 1
ATOM 2109 C CA . GLY A 1 276 ? -40.420 33.939 -20.742 1.00 29.34 276 GLY A CA 1
ATOM 2110 C C . GLY A 1 276 ? -39.852 35.286 -20.274 1.00 29.34 276 GLY A C 1
ATOM 2111 O O . GLY A 1 276 ? -39.664 35.544 -19.091 1.00 29.34 276 GLY A O 1
ATOM 2112 N N . GLY A 1 277 ? -39.658 36.172 -21.253 1.00 30.83 277 GLY A N 1
ATOM 2113 C CA . GLY A 1 277 ? -39.319 37.584 -21.087 1.00 30.83 277 GLY A CA 1
ATOM 2114 C C . GLY A 1 277 ? -39.278 38.265 -22.456 1.00 30.83 277 GLY A C 1
ATOM 2115 O O . GLY A 1 277 ? -38.404 37.994 -23.268 1.00 30.83 277 GLY A O 1
ATOM 2116 N N . MET A 1 278 ? -40.286 39.083 -22.732 1.00 32.12 278 MET A N 1
ATOM 2117 C CA . MET A 1 278 ? -40.586 39.725 -24.011 1.00 32.12 278 MET A CA 1
ATOM 2118 C C . MET A 1 278 ? -39.864 41.074 -24.113 1.00 32.12 278 MET A C 1
ATOM 2120 O O . MET A 1 278 ? -40.074 41.925 -23.256 1.00 32.12 278 MET A O 1
ATOM 2124 N N . VAL A 1 279 ? -39.070 41.303 -25.166 1.00 36.84 279 VAL A N 1
ATOM 2125 C CA . VAL A 1 279 ? -38.746 42.656 -25.658 1.00 36.84 279 VAL A CA 1
ATOM 2126 C C . VAL A 1 279 ? -38.419 42.617 -27.154 1.00 36.84 279 VAL A C 1
ATOM 2128 O O . VAL A 1 279 ? -37.556 41.874 -27.609 1.00 36.84 279 VAL A O 1
ATOM 2131 N N . MET A 1 280 ? -39.179 43.410 -27.908 1.00 35.09 280 MET A N 1
ATOM 2132 C CA . MET A 1 280 ? -39.099 43.631 -29.353 1.00 35.09 280 MET A CA 1
ATOM 2133 C C . MET A 1 280 ? -37.968 44.599 -29.714 1.00 35.09 280 MET A C 1
ATOM 2135 O O . MET A 1 280 ? -37.817 45.622 -29.051 1.00 35.09 280 MET A O 1
ATOM 2139 N N . GLY A 1 281 ? -37.286 44.363 -30.841 1.00 33.12 281 GLY A N 1
ATOM 2140 C CA . GLY A 1 281 ? -36.537 45.423 -31.521 1.00 33.12 281 GLY A CA 1
ATOM 2141 C C . GLY A 1 281 ? -35.560 44.975 -32.613 1.00 33.12 281 GLY A C 1
ATOM 2142 O O . GLY A 1 281 ? -34.429 44.633 -32.305 1.00 33.12 281 GLY A O 1
ATOM 2143 N N . GLY A 1 282 ? -35.969 45.108 -33.883 1.00 33.47 282 GLY A N 1
ATOM 2144 C CA . GLY A 1 282 ? -35.118 45.716 -34.923 1.00 33.47 282 GLY A CA 1
ATOM 2145 C C . GLY A 1 282 ? -34.334 44.822 -35.901 1.00 33.47 282 GLY A C 1
ATOM 2146 O O . GLY A 1 282 ? -33.290 44.294 -35.557 1.00 33.47 282 GLY A O 1
ATOM 2147 N N . LEU A 1 283 ? -34.843 44.772 -37.145 1.00 36.19 283 LEU A N 1
ATOM 2148 C CA . LEU A 1 283 ? -34.182 44.742 -38.475 1.00 36.19 283 LEU A CA 1
ATOM 2149 C C . LEU A 1 283 ? -32.791 44.072 -38.642 1.00 36.19 283 LEU A C 1
ATOM 2151 O O . LEU A 1 283 ? -31.803 44.518 -38.080 1.00 36.19 283 LEU A O 1
ATOM 2155 N N . VAL A 1 284 ? -32.673 42.990 -39.431 1.00 37.59 284 VAL A N 1
ATOM 2156 C CA . VAL A 1 284 ? -32.414 42.947 -40.903 1.00 37.59 284 VAL A CA 1
ATOM 2157 C C . VAL A 1 284 ? -31.054 43.537 -41.323 1.00 37.59 284 VAL A C 1
ATOM 2159 O O . VAL A 1 284 ? -30.912 44.751 -41.346 1.00 37.59 284 VAL A O 1
ATOM 2162 N N . LEU A 1 285 ? -30.113 42.692 -41.782 1.00 37.22 285 LEU A N 1
ATOM 2163 C CA . LEU A 1 285 ? -29.729 42.583 -43.206 1.00 37.22 285 LEU A CA 1
ATOM 2164 C C . LEU A 1 285 ? -28.730 41.424 -43.437 1.00 37.22 285 LEU A C 1
ATOM 2166 O O . LEU A 1 285 ? -27.664 41.356 -42.834 1.00 37.22 285 LEU A O 1
ATOM 2170 N N . MET A 1 286 ? -29.110 40.522 -44.343 1.00 37.91 286 MET A N 1
ATOM 2171 C CA . MET A 1 286 ? -28.260 39.540 -45.027 1.00 37.91 286 MET A CA 1
ATOM 2172 C C . MET A 1 286 ? -27.215 40.236 -45.902 1.00 37.91 286 MET A C 1
ATOM 2174 O O . MET A 1 286 ? -27.585 41.180 -46.581 1.00 37.91 286 MET A O 1
ATOM 2178 N N . LEU A 1 287 ? -26.007 39.679 -46.033 1.00 36.84 287 LEU A N 1
ATOM 2179 C CA . LEU A 1 287 ? -25.326 39.571 -47.333 1.00 36.84 287 LEU A CA 1
ATOM 2180 C C . LEU A 1 287 ? -24.287 38.434 -47.297 1.00 36.84 287 LEU A C 1
ATOM 2182 O O . LEU A 1 287 ? -23.263 38.506 -46.622 1.00 36.84 287 LEU A O 1
ATOM 2186 N N . LEU A 1 288 ? -24.596 37.376 -48.048 1.00 39.34 288 LEU A N 1
ATOM 2187 C CA . LEU A 1 288 ? -23.689 36.320 -48.488 1.00 39.34 288 LEU A CA 1
ATOM 2188 C C . LEU A 1 288 ? -22.887 36.820 -49.693 1.00 39.34 288 LEU A C 1
ATOM 2190 O O . LEU A 1 288 ? -23.495 37.328 -50.632 1.00 39.34 288 LEU A O 1
ATOM 2194 N N . VAL A 1 289 ? -21.581 36.545 -49.740 1.00 41.41 289 VAL A N 1
ATOM 2195 C CA . VAL A 1 289 ? -20.881 36.296 -51.012 1.00 41.41 289 VAL A CA 1
ATOM 2196 C C . VAL A 1 289 ? -19.866 35.168 -50.811 1.00 41.41 289 VAL A C 1
ATOM 2198 O O . VAL A 1 289 ? -18.847 35.328 -50.145 1.00 41.41 289 VAL A O 1
ATOM 2201 N N . CYS A 1 290 ? -20.175 34.009 -51.396 1.00 38.53 290 CYS A N 1
ATOM 2202 C CA . CYS A 1 290 ? -19.225 32.946 -51.707 1.00 38.53 290 CYS A CA 1
ATOM 2203 C C . CYS A 1 290 ? -18.280 33.396 -52.823 1.00 38.53 290 CYS A C 1
ATOM 2205 O O . CYS A 1 290 ? -18.760 33.973 -53.789 1.00 38.53 290 CYS A O 1
ATOM 2207 N N . PHE A 1 291 ? -17.017 32.964 -52.798 1.00 39.53 291 PHE A N 1
ATOM 2208 C CA . PHE A 1 291 ? -16.357 32.501 -54.022 1.00 39.53 291 PHE A CA 1
ATOM 2209 C C . PHE A 1 291 ? -15.389 31.349 -53.726 1.00 39.53 291 PHE A C 1
ATOM 2211 O O . PHE A 1 291 ? -14.530 31.428 -52.852 1.00 39.53 291 PHE A O 1
ATOM 2218 N N . CYS A 1 292 ? -15.597 30.261 -54.469 1.00 38.19 292 CYS A N 1
ATOM 2219 C CA . CYS A 1 292 ? -14.738 29.087 -54.581 1.00 38.19 292 CYS A CA 1
ATOM 2220 C C . CYS A 1 292 ? -13.413 29.414 -55.283 1.00 38.19 292 CYS A C 1
ATOM 2222 O O . CYS A 1 292 ? -13.363 30.291 -56.142 1.00 38.19 292 CYS A O 1
ATOM 2224 N N . GLY A 1 293 ? -12.394 28.589 -55.032 1.00 32.53 293 GLY A N 1
ATOM 2225 C CA . GLY A 1 293 ? -11.210 28.499 -55.885 1.00 32.53 293 GLY A CA 1
ATOM 2226 C C . GLY A 1 293 ? -10.266 27.366 -55.481 1.00 32.53 293 GLY A C 1
ATOM 2227 O O . GLY A 1 293 ? -9.338 27.579 -54.711 1.00 32.53 293 GLY A O 1
ATOM 2228 N N . CYS A 1 294 ? -10.497 26.160 -56.009 1.00 38.31 294 CYS A N 1
ATOM 2229 C CA . CYS A 1 294 ? -9.510 25.073 -56.056 1.00 38.31 294 CYS A CA 1
ATOM 2230 C C . CYS A 1 294 ? -8.501 25.300 -57.196 1.00 38.31 294 CYS A C 1
ATOM 2232 O O . CYS A 1 294 ? -8.934 25.638 -58.293 1.00 38.31 294 CYS A O 1
ATOM 2234 N N . ALA A 1 295 ? -7.212 25.004 -56.966 1.00 36.09 295 ALA A N 1
ATOM 2235 C CA . ALA A 1 295 ? -6.213 24.518 -57.947 1.00 36.09 295 ALA A CA 1
ATOM 2236 C C . ALA A 1 295 ? -4.829 24.406 -57.250 1.00 36.09 295 ALA A C 1
ATOM 2238 O O . ALA A 1 295 ? -4.261 25.414 -56.858 1.00 36.09 295 ALA A O 1
ATOM 2239 N N . THR A 1 296 ? -4.362 23.222 -56.826 1.00 37.25 296 THR A N 1
ATOM 2240 C CA . THR A 1 296 ? -3.526 22.218 -57.542 1.00 37.25 296 THR A CA 1
ATOM 2241 C C . THR A 1 296 ? -2.007 22.483 -57.612 1.00 37.25 296 THR A C 1
ATOM 2243 O O . THR A 1 296 ? -1.590 23.501 -58.145 1.00 37.25 296 THR A O 1
ATOM 2246 N N . VAL A 1 297 ? -1.232 21.422 -57.269 1.00 34.88 297 VAL A N 1
ATOM 2247 C CA . VAL A 1 297 ? 0.088 21.004 -57.838 1.00 34.88 297 VAL A CA 1
ATOM 2248 C C . VAL A 1 297 ? 1.326 21.735 -57.241 1.00 34.88 297 VAL A C 1
ATOM 2250 O O . VAL A 1 297 ? 1.292 22.938 -57.076 1.00 34.88 297 VAL A O 1
ATOM 2253 N N . ARG A 1 298 ? 2.471 21.134 -56.840 1.00 35.25 298 ARG A N 1
ATOM 2254 C CA . ARG A 1 298 ? 3.213 19.917 -57.248 1.00 35.25 298 ARG A CA 1
ATOM 2255 C C . ARG A 1 298 ? 4.265 19.487 -56.193 1.00 35.25 298 ARG A C 1
ATOM 2257 O O . ARG A 1 298 ? 4.762 20.300 -55.427 1.00 35.25 298 ARG A O 1
ATOM 2264 N N . ARG A 1 299 ? 4.66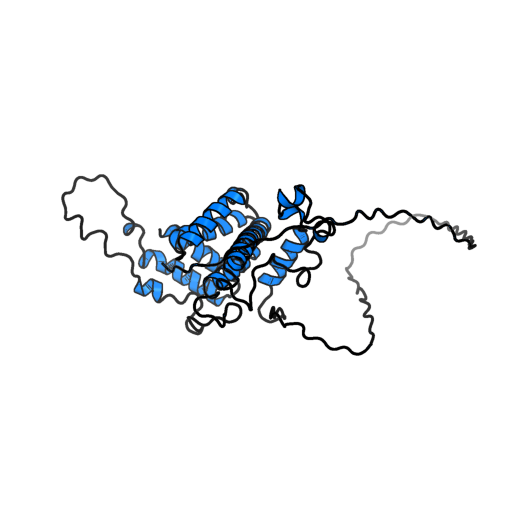1 18.209 -56.278 1.00 35.81 299 ARG A N 1
ATOM 2265 C CA . ARG A 1 299 ? 5.808 17.510 -55.651 1.00 35.81 299 ARG A CA 1
ATOM 2266 C C . ARG A 1 299 ? 7.181 18.192 -55.808 1.00 35.81 299 ARG A C 1
ATOM 2268 O O . ARG A 1 299 ? 7.477 18.680 -56.894 1.00 35.81 299 ARG A O 1
ATOM 2275 N N . SER A 1 300 ? 8.062 17.933 -54.830 1.00 31.91 300 SER A N 1
ATOM 2276 C CA . SER A 1 300 ? 9.407 17.313 -54.967 1.00 31.91 300 SER A CA 1
ATOM 2277 C C . SER A 1 300 ? 10.474 18.039 -54.140 1.00 31.91 300 SER A C 1
ATOM 2279 O O . SER A 1 300 ? 10.681 19.228 -54.340 1.00 31.91 300 SER A O 1
ATOM 2281 N N . MET A 1 301 ? 11.200 17.312 -53.282 1.00 35.88 301 MET A N 1
ATOM 2282 C CA . MET A 1 301 ? 12.653 17.107 -53.422 1.00 35.88 301 MET A CA 1
ATOM 2283 C C . MET A 1 301 ? 13.185 16.280 -52.242 1.00 35.88 301 MET A C 1
ATOM 2285 O O . MET A 1 301 ? 13.148 16.686 -51.084 1.00 35.88 301 MET A O 1
ATOM 2289 N N . LEU A 1 302 ? 13.699 15.104 -52.591 1.00 34.06 302 LEU A N 1
ATOM 2290 C CA . LEU A 1 302 ? 14.585 14.267 -51.791 1.00 34.06 302 LEU A CA 1
ATOM 2291 C C . LEU A 1 302 ? 15.880 15.022 -51.455 1.00 34.06 302 LEU A C 1
ATOM 2293 O O . LEU A 1 302 ? 16.478 15.627 -52.345 1.00 34.06 302 LEU A O 1
ATOM 2297 N N . ARG A 1 303 ? 16.398 14.863 -50.232 1.00 35.59 303 ARG A N 1
ATOM 2298 C CA . ARG A 1 303 ? 17.847 14.880 -49.982 1.00 35.59 303 ARG A CA 1
ATOM 2299 C C . ARG A 1 303 ? 18.234 13.777 -49.006 1.00 35.59 303 ARG A C 1
ATOM 2301 O O . ARG A 1 303 ? 17.729 13.681 -47.895 1.00 35.59 303 ARG A O 1
ATOM 2308 N N . SER A 1 304 ? 19.138 12.943 -49.491 1.00 33.97 304 SER A N 1
ATOM 2309 C CA . SER A 1 304 ? 19.727 11.768 -48.869 1.00 33.97 304 SER A CA 1
ATOM 2310 C C . SER A 1 304 ? 21.166 12.037 -48.404 1.00 33.97 304 SER A C 1
ATOM 2312 O O . SER A 1 304 ? 21.906 12.732 -49.097 1.00 33.97 304 SER A O 1
ATOM 2314 N N . HIS A 1 305 ? 21.551 11.324 -47.331 1.00 31.91 305 HIS A N 1
ATOM 2315 C CA . HIS A 1 305 ? 22.904 10.902 -46.900 1.00 31.91 305 HIS A CA 1
ATOM 2316 C C . HIS A 1 305 ? 23.839 11.876 -46.136 1.00 31.91 305 HIS A C 1
ATOM 2318 O O . HIS A 1 305 ? 23.702 13.083 -46.298 1.00 31.91 305 HIS A O 1
ATOM 2324 N N . PRO A 1 306 ? 24.829 11.372 -45.338 1.00 45.19 306 PRO A N 1
ATOM 2325 C CA . PRO A 1 306 ? 25.331 9.989 -45.267 1.00 45.19 306 PRO A CA 1
ATOM 2326 C C . PRO A 1 306 ? 25.466 9.325 -43.878 1.00 45.19 306 PRO A C 1
ATOM 2328 O O . PRO A 1 306 ? 25.607 9.940 -42.827 1.00 45.19 306 PRO A O 1
ATOM 2331 N N . SER A 1 307 ? 25.526 7.996 -43.957 1.00 34.41 307 SER A N 1
ATOM 2332 C CA . SER A 1 307 ? 25.925 7.011 -42.953 1.00 34.41 307 SER A CA 1
ATOM 2333 C C . SER A 1 307 ? 27.371 7.165 -42.456 1.00 34.41 307 SER A C 1
ATOM 2335 O O . SER A 1 307 ? 28.288 7.298 -43.269 1.00 34.41 307 SER A O 1
ATOM 2337 N N . ARG A 1 308 ? 27.613 6.953 -41.154 1.00 37.28 308 ARG A N 1
ATOM 2338 C CA . ARG A 1 308 ? 28.935 6.577 -40.618 1.00 37.28 308 ARG A CA 1
ATOM 2339 C C . ARG A 1 308 ? 28.885 5.182 -39.994 1.00 37.28 308 ARG A C 1
ATOM 2341 O O . ARG A 1 308 ? 28.370 4.994 -38.902 1.00 37.28 308 ARG A O 1
ATOM 2348 N N . ARG A 1 309 ? 29.482 4.210 -40.691 1.00 36.03 309 ARG A N 1
ATOM 2349 C CA . ARG A 1 309 ? 29.952 2.937 -40.125 1.00 36.03 309 ARG A CA 1
ATOM 2350 C C . ARG A 1 309 ? 31.342 3.155 -39.521 1.00 36.03 309 ARG A C 1
ATOM 2352 O O . ARG A 1 309 ? 32.216 3.685 -40.207 1.00 36.03 309 ARG A O 1
ATOM 2359 N N . ARG A 1 310 ? 31.596 2.662 -38.306 1.00 40.28 310 ARG A N 1
ATOM 2360 C CA . ARG A 1 310 ? 32.958 2.381 -37.821 1.00 40.28 310 ARG A CA 1
ATOM 2361 C C . ARG A 1 310 ? 33.051 0.909 -37.417 1.00 40.28 310 ARG A C 1
ATOM 2363 O O . ARG A 1 310 ? 32.166 0.379 -36.759 1.00 40.28 310 ARG A O 1
ATOM 2370 N N . LYS A 1 311 ? 34.091 0.257 -37.939 1.00 36.50 311 LYS A N 1
ATOM 2371 C CA . LYS A 1 311 ? 34.380 -1.180 -37.871 1.00 36.50 311 LYS A CA 1
ATOM 2372 C C . LYS A 1 311 ? 34.855 -1.621 -36.482 1.00 36.50 311 LYS A C 1
ATOM 2374 O O . LYS A 1 311 ? 35.535 -0.871 -35.790 1.00 36.50 311 LYS A O 1
ATOM 2379 N N . LEU A 1 312 ? 34.559 -2.889 -36.194 1.00 35.09 312 LEU A N 1
ATOM 2380 C CA . LEU A 1 312 ? 35.093 -3.732 -35.127 1.00 35.09 312 LEU A CA 1
ATOM 2381 C C . LEU A 1 312 ? 36.627 -3.728 -35.026 1.00 35.09 312 LEU A C 1
ATOM 2383 O O . LEU A 1 312 ? 37.330 -3.710 -36.040 1.00 35.09 312 LEU A O 1
ATOM 2387 N N . ARG A 1 313 ? 37.117 -3.991 -33.808 1.00 32.88 313 ARG A N 1
ATOM 2388 C CA . ARG A 1 313 ? 38.327 -4.792 -33.589 1.00 32.88 313 ARG A CA 1
ATOM 2389 C C . ARG A 1 313 ? 38.139 -5.697 -32.366 1.00 32.88 313 ARG A C 1
ATOM 2391 O O . ARG A 1 313 ? 37.839 -5.214 -31.283 1.00 32.88 313 ARG A O 1
ATOM 2398 N N . SER A 1 314 ? 38.278 -7.005 -32.582 1.00 35.69 314 SER A N 1
ATOM 2399 C CA . SER A 1 314 ? 38.321 -8.056 -31.558 1.00 35.69 314 SER A CA 1
ATOM 2400 C C . SER A 1 314 ? 39.769 -8.438 -31.221 1.00 35.69 314 SER A C 1
ATOM 2402 O O . SER A 1 314 ? 40.673 -8.019 -31.955 1.00 35.69 314 SER A O 1
ATOM 2404 N N . LYS A 1 315 ? 39.906 -9.306 -30.192 1.00 35.72 315 LYS A N 1
ATOM 2405 C CA . LYS A 1 315 ? 41.036 -10.180 -29.758 1.00 35.72 315 LYS A CA 1
ATOM 2406 C C . LYS A 1 315 ? 41.520 -9.822 -28.337 1.00 35.72 315 LYS A C 1
ATOM 2408 O O . LYS A 1 315 ? 41.685 -8.642 -28.080 1.00 35.72 315 LYS A O 1
ATOM 2413 N N . HIS A 1 316 ? 41.765 -10.700 -27.351 1.00 33.16 316 HIS A N 1
ATOM 2414 C CA . HIS A 1 316 ? 41.938 -12.163 -27.153 1.00 33.16 316 HIS A CA 1
ATOM 2415 C C . HIS A 1 316 ? 41.511 -12.474 -25.680 1.00 33.16 316 HIS A C 1
ATOM 2417 O O . HIS A 1 316 ? 41.672 -11.593 -24.848 1.00 33.16 316 HIS A O 1
ATOM 2423 N N . LYS A 1 317 ? 40.770 -13.531 -25.293 1.00 35.59 317 LYS A N 1
ATOM 2424 C CA . LYS A 1 317 ? 41.026 -14.990 -25.097 1.00 35.59 317 LYS A CA 1
ATOM 2425 C C . LYS A 1 317 ? 42.073 -15.412 -24.035 1.00 35.59 317 LYS A C 1
ATOM 2427 O O . LYS A 1 317 ? 43.179 -14.892 -24.056 1.00 35.59 317 LYS A O 1
ATOM 2432 N N . TRP A 1 318 ? 41.699 -16.493 -23.312 1.00 31.11 318 TRP A N 1
ATOM 2433 C CA . TRP A 1 318 ? 42.339 -17.309 -22.240 1.00 31.11 318 TRP A CA 1
ATOM 2434 C C . TRP A 1 318 ? 41.909 -16.921 -20.812 1.00 31.11 318 TRP A C 1
ATOM 2436 O O . TRP A 1 318 ? 41.990 -15.755 -20.470 1.00 31.11 318 TRP A O 1
ATOM 2446 N N . GLY A 1 319 ? 41.426 -17.789 -19.912 1.00 28.42 319 GLY A N 1
ATOM 2447 C CA . GLY A 1 319 ? 41.249 -19.250 -19.849 1.00 28.42 319 GLY A CA 1
ATOM 2448 C C . GLY A 1 319 ? 41.464 -19.695 -18.384 1.00 28.42 319 GLY A C 1
ATOM 2449 O O . GLY A 1 319 ? 42.403 -19.196 -17.777 1.00 28.42 319 GLY A O 1
ATOM 2450 N N . GLY 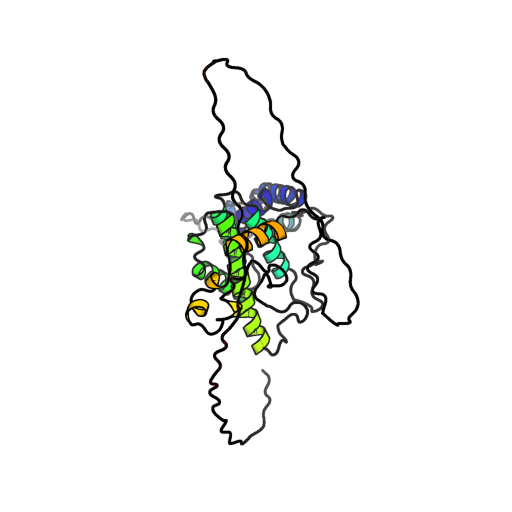A 1 320 ? 40.643 -20.591 -17.808 1.00 27.17 320 GLY A N 1
ATOM 2451 C CA . GLY A 1 320 ? 40.968 -21.228 -16.508 1.00 27.17 320 GLY A CA 1
ATOM 2452 C C . GLY A 1 320 ? 39.815 -21.502 -15.526 1.00 27.17 320 GLY A C 1
ATOM 2453 O O . GLY A 1 320 ? 39.543 -20.724 -14.627 1.00 27.17 320 GLY A O 1
ATOM 2454 N N . THR A 1 321 ? 39.173 -22.642 -15.744 1.00 30.62 321 THR A N 1
ATOM 2455 C CA . THR A 1 321 ? 38.530 -23.634 -14.852 1.00 30.62 321 THR A CA 1
ATOM 2456 C C . THR A 1 321 ? 38.651 -23.626 -13.294 1.00 30.62 321 THR A C 1
ATOM 2458 O O . THR A 1 321 ? 39.739 -23.436 -12.761 1.00 30.62 321 THR A O 1
ATOM 2461 N N . TYR A 1 322 ? 37.560 -24.126 -12.661 1.00 31.94 322 TYR A N 1
ATOM 2462 C CA . TYR A 1 322 ? 37.390 -24.950 -11.419 1.00 31.94 322 TYR A CA 1
ATOM 2463 C C . TYR A 1 322 ? 36.986 -24.327 -10.052 1.00 31.94 322 TYR A C 1
ATOM 2465 O O . TYR A 1 322 ? 37.604 -23.386 -9.575 1.00 31.94 322 TYR A O 1
ATOM 2473 N N . GLY A 1 323 ? 36.009 -24.994 -9.390 1.00 28.05 323 GLY A N 1
ATOM 2474 C CA . GLY A 1 323 ? 35.728 -25.011 -7.930 1.00 28.05 323 GLY A CA 1
ATOM 2475 C C . GLY A 1 323 ? 34.471 -24.231 -7.497 1.00 28.05 323 GLY A C 1
ATOM 2476 O O . GLY A 1 323 ? 34.538 -23.022 -7.364 1.00 28.05 323 GLY A O 1
ATOM 2477 N N . LEU A 1 324 ? 33.251 -24.782 -7.383 1.00 31.25 324 LEU A N 1
ATOM 2478 C CA . LEU A 1 324 ? 32.752 -25.695 -6.334 1.00 31.25 324 LEU A CA 1
ATOM 2479 C C . LEU A 1 324 ? 33.210 -25.311 -4.913 1.00 31.25 324 LEU A C 1
ATOM 2481 O O . LEU A 1 324 ? 34.295 -25.699 -4.510 1.00 31.25 324 LEU A O 1
ATOM 2485 N N . HIS A 1 325 ? 32.351 -24.621 -4.152 1.00 29.59 325 HIS A N 1
ATOM 2486 C CA . HIS A 1 325 ? 32.106 -24.934 -2.739 1.00 29.59 325 HIS A CA 1
ATOM 2487 C C . HIS A 1 325 ? 30.781 -24.327 -2.250 1.00 29.59 325 HIS A C 1
ATOM 2489 O O . HIS A 1 325 ? 30.546 -23.126 -2.340 1.00 29.59 325 HIS A O 1
ATOM 2495 N N . GLN A 1 326 ? 29.915 -25.212 -1.757 1.00 28.94 326 GLN A N 1
ATOM 2496 C CA . GLN A 1 326 ? 28.819 -24.915 -0.839 1.00 28.94 326 GLN A CA 1
ATOM 2497 C C . GLN A 1 326 ? 29.395 -24.490 0.519 1.00 28.94 326 GLN A C 1
ATOM 2499 O O . GLN A 1 326 ? 30.288 -25.191 0.996 1.00 28.94 326 GLN A O 1
ATOM 2504 N N . VAL A 1 327 ? 28.851 -23.424 1.120 1.00 35.06 327 VAL A N 1
ATOM 2505 C CA . VAL A 1 327 ? 28.207 -23.378 2.456 1.00 35.06 327 VAL A CA 1
ATOM 2506 C C . VAL A 1 327 ? 27.161 -22.265 2.411 1.00 35.06 327 VAL A C 1
ATOM 2508 O O . VAL A 1 327 ? 27.492 -21.189 1.868 1.00 35.06 327 VAL A O 1
#